Protein AF-0000000087485341 (afdb_homodimer)

Secondary structure (DSSP, 8-state):
--HHHHHHHHHHHHHHHTTSHHHHHHHHHTTHHHHHHHHHHHHHHHHH--TTSPPPPPPHHHHHHHHHHHHHHHHTT-HHHHHHHHHHH---SSPPPHHHHHHHTTEEE-HHHHTS-HHHHHHHHHHHTTTTT--PEEE--PPPGGG---TTS------/--HHHHHHHHHHHHHHGGGSHHHHHHHHHTTHHHHHHHHHHHHHHHHHH--PPPPPPPPHHHHHHHHHHHHHHHHTT-HHHHHHHHHHH---SSPPPHHHHHHHTTEEE-HHHHTS-HHHHHHHHHHHTTTTT--PEEE--PPPGGG---TT-------

Organism: NCBI:txid62062

pLDDT: mean 75.74, std 19.69, range [24.16, 98.5]

Structure (mmCIF, N/CA/C/O backbone):
data_AF-0000000087485341-model_v1
#
loop_
_entity.id
_entity.type
_entity.pdbx_description
1 polymer 'Centrosomal protein 20'
#
loop_
_atom_site.group_PDB
_atom_site.id
_atom_site.type_symbol
_atom_site.label_atom_id
_atom_site.label_alt_id
_atom_site.label_comp_id
_atom_site.label_asym_id
_atom_site.label_entity_id
_atom_site.label_seq_id
_atom_site.pdbx_PDB_ins_code
_atom_site.Cartn_x
_atom_site.Cartn_y
_atom_site.Cartn_z
_atom_site.occupancy
_atom_site.B_iso_or_equiv
_atom_site.auth_seq_id
_atom_site.auth_comp_id
_atom_site.auth_asym_id
_atom_site.auth_atom_id
_atom_site.pdbx_PDB_model_num
ATOM 1 N N . MET A 1 1 ? -15.914 -13.711 3.066 1 45.09 1 MET A N 1
ATOM 2 C CA . MET A 1 1 ? -14.789 -14.633 3.227 1 45.09 1 MET A CA 1
ATOM 3 C C . MET A 1 1 ? -13.539 -13.883 3.682 1 45.09 1 MET A C 1
ATOM 5 O O . MET A 1 1 ? -13.25 -12.789 3.193 1 45.09 1 MET A O 1
ATOM 9 N N . SER A 1 2 ? -12.836 -14.359 4.742 1 54.78 2 SER A N 1
ATOM 10 C CA . SER A 1 2 ? -11.797 -13.65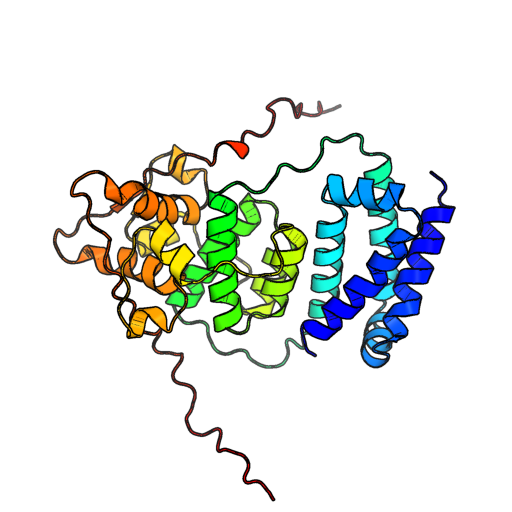6 5.484 1 54.78 2 SER A CA 1
ATOM 11 C C . SER A 1 2 ? -10.461 -13.703 4.738 1 54.78 2 SER A C 1
ATOM 13 O O . SER A 1 2 ? -10.188 -14.648 4.008 1 54.78 2 SER A O 1
ATOM 15 N N . PRO A 1 3 ? -9.789 -12.625 4.613 1 52.81 3 PRO A N 1
ATOM 16 C CA . PRO A 1 3 ? -8.43 -12.586 4.074 1 52.81 3 PRO A CA 1
ATOM 17 C C . PRO A 1 3 ? -7.586 -13.773 4.52 1 52.81 3 PRO A C 1
ATOM 19 O O . PRO A 1 3 ? -6.68 -14.195 3.797 1 52.81 3 PRO A O 1
ATOM 22 N N . GLN A 1 4 ? -7.977 -14.312 5.5 1 55.75 4 GLN A N 1
ATOM 23 C CA . GLN A 1 4 ? -7.23 -15.43 6.059 1 55.75 4 GLN A CA 1
ATOM 24 C C . GLN A 1 4 ? -7.344 -16.656 5.164 1 55.75 4 GLN A C 1
ATOM 26 O O . GLN A 1 4 ? -6.383 -17.422 5.031 1 55.75 4 GLN A O 1
ATOM 31 N N . VAL A 1 5 ? -8.531 -16.828 4.613 1 54.44 5 VAL A N 1
ATOM 32 C CA . VAL A 1 5 ? -8.75 -17.969 3.736 1 54.44 5 VAL A CA 1
ATOM 33 C C . VAL A 1 5 ? -7.863 -17.859 2.498 1 54.44 5 VAL A C 1
ATOM 35 O O . VAL A 1 5 ? -7.277 -18.844 2.053 1 54.44 5 VAL A O 1
ATOM 38 N N . ALA A 1 6 ? -7.703 -16.641 2.053 1 59.16 6 ALA A N 1
ATOM 39 C CA . ALA A 1 6 ? -6.852 -16.391 0.893 1 59.16 6 ALA A CA 1
ATOM 40 C C . ALA A 1 6 ? -5.387 -16.672 1.215 1 59.16 6 ALA A C 1
ATOM 42 O O . ALA A 1 6 ? -4.652 -17.203 0.376 1 59.16 6 ALA A O 1
ATOM 43 N N . GLU A 1 7 ? -5.047 -16.375 2.416 1 58.75 7 GLU A N 1
ATOM 44 C CA . GLU A 1 7 ? -3.67 -16.609 2.85 1 58.75 7 GLU A CA 1
ATOM 45 C C . GLU A 1 7 ? -3.352 -18.094 2.912 1 58.75 7 GLU A C 1
ATOM 47 O O . GLU A 1 7 ? -2.266 -18.531 2.512 1 58.75 7 GLU A O 1
ATOM 52 N N . VAL A 1 8 ? -4.238 -18.812 3.455 1 56.81 8 VAL A N 1
ATOM 53 C CA . VAL A 1 8 ? -4.051 -20.266 3.557 1 56.81 8 VAL A CA 1
ATOM 54 C C . VAL A 1 8 ? -3.916 -20.859 2.16 1 56.81 8 VAL A C 1
ATOM 56 O O . VAL A 1 8 ? -3.07 -21.734 1.93 1 56.81 8 VAL A O 1
ATOM 59 N N . PHE A 1 9 ? -4.719 -20.266 1.301 1 59.44 9 PHE A N 1
ATOM 60 C CA . PHE A 1 9 ? -4.648 -20.688 -0.093 1 59.44 9 PHE A CA 1
ATOM 61 C C . PHE A 1 9 ? -3.271 -20.406 -0.678 1 59.44 9 PHE A C 1
ATOM 63 O O . PHE A 1 9 ? -2.664 -21.266 -1.313 1 59.44 9 PHE A O 1
ATOM 70 N N . ASN A 1 10 ? -2.881 -19.266 -0.39 1 60.09 10 ASN A N 1
ATOM 71 C CA . ASN A 1 10 ? -1.583 -18.828 -0.892 1 60.09 10 ASN A CA 1
ATOM 72 C C . ASN A 1 10 ? -0.449 -19.688 -0.333 1 60.09 10 ASN A C 1
ATOM 74 O O . ASN A 1 10 ? 0.457 -20.078 -1.068 1 60.09 10 ASN A O 1
ATOM 78 N N . ASP A 1 11 ? -0.535 -19.859 0.943 1 61.78 11 ASP A N 1
ATOM 79 C CA . ASP A 1 11 ? 0.509 -20.641 1.582 1 61.78 11 ASP A CA 1
ATOM 80 C C . ASP A 1 11 ? 0.539 -22.062 1.021 1 61.78 11 ASP A C 1
ATOM 82 O O . ASP A 1 11 ? 1.612 -22.625 0.8 1 61.78 11 ASP A O 1
ATOM 86 N N . THR A 1 12 ? -0.527 -22.609 0.853 1 59.22 12 THR A N 1
ATOM 87 C CA . THR A 1 12 ? -0.628 -23.969 0.331 1 59.22 12 THR A CA 1
ATOM 88 C C . THR A 1 12 ? -0.065 -24.047 -1.085 1 59.22 12 THR A C 1
ATOM 90 O O . THR A 1 12 ? 0.691 -24.969 -1.408 1 59.22 12 THR A O 1
ATOM 93 N N . VAL A 1 13 ? -0.448 -23.078 -1.935 1 61.06 13 VAL A N 1
ATOM 94 C CA . VAL A 1 13 ? 0.008 -23.016 -3.318 1 61.06 13 VAL A CA 1
ATOM 95 C C . VAL A 1 13 ? 1.525 -22.859 -3.357 1 61.06 13 VAL A C 1
ATOM 97 O O . VAL A 1 13 ? 2.217 -23.578 -4.074 1 61.06 13 VAL A O 1
ATOM 100 N N . PHE A 1 14 ? 2.068 -22.125 -2.492 1 66.31 14 PHE A N 1
ATOM 101 C CA . PHE A 1 14 ? 3.477 -21.75 -2.602 1 66.31 14 PHE A CA 1
ATOM 102 C C . PHE A 1 14 ? 4.352 -22.734 -1.819 1 66.31 14 PHE A C 1
ATOM 104 O O . PHE A 1 14 ? 5.531 -22.906 -2.131 1 66.31 14 PHE A O 1
ATOM 111 N N . ASN A 1 15 ? 3.865 -23.156 -0.693 1 59.75 15 ASN A N 1
ATOM 112 C CA . ASN A 1 15 ? 4.609 -24.219 -0.021 1 59.75 15 ASN A CA 1
ATOM 113 C C . ASN A 1 15 ? 4.926 -25.375 -0.971 1 59.75 15 ASN A C 1
ATOM 115 O O . ASN A 1 15 ? 5.992 -25.969 -0.881 1 59.75 15 ASN A O 1
ATOM 119 N N . HIS A 1 16 ? 4.145 -25.578 -1.8 1 53.47 16 HIS A N 1
ATOM 120 C CA . HIS A 1 16 ? 4.371 -26.625 -2.779 1 53.47 16 HIS A CA 1
ATOM 121 C C . HIS A 1 16 ? 5.43 -26.219 -3.799 1 53.47 16 HIS A C 1
ATOM 123 O O . HIS A 1 16 ? 6.176 -27.062 -4.301 1 53.47 16 HIS A O 1
ATOM 129 N N . LEU A 1 17 ? 5.426 -24.938 -4.18 1 57.06 17 LEU A N 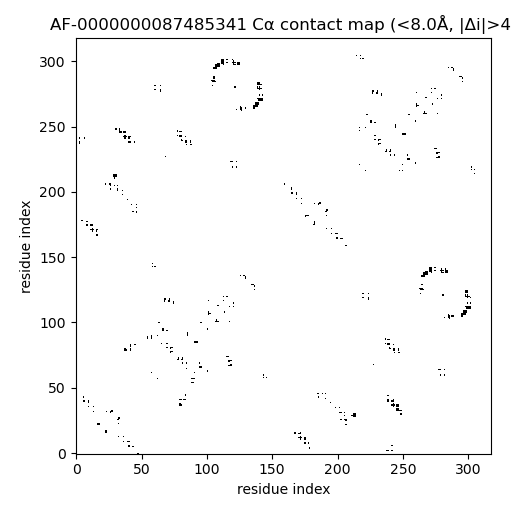1
ATOM 130 C CA . LEU A 1 17 ? 6.531 -24.469 -5.016 1 57.06 17 LEU A CA 1
ATOM 131 C C . LEU A 1 17 ? 7.871 -24.859 -4.402 1 57.06 17 LEU A C 1
ATOM 133 O O . LEU A 1 17 ? 8.891 -24.891 -5.098 1 57.06 17 LEU A O 1
ATOM 137 N N . SER A 1 18 ? 7.797 -25.219 -3.104 1 55.84 18 SER A N 1
ATOM 138 C CA . SER A 1 18 ? 8.969 -25.547 -2.303 1 55.84 18 SER A CA 1
ATOM 139 C C . SER A 1 18 ? 9.539 -26.906 -2.688 1 55.84 18 SER A C 1
ATOM 141 O O . SER A 1 18 ? 10.617 -27.281 -2.229 1 55.84 18 SER A O 1
ATOM 143 N N . SER A 1 19 ? 8.781 -27.656 -3.543 1 57.56 19 SER A N 1
ATOM 144 C CA . SER A 1 19 ? 9.352 -28.969 -3.838 1 57.56 19 SER A CA 1
ATOM 145 C C . SER A 1 19 ? 10.664 -28.828 -4.613 1 57.56 19 SER A C 1
ATOM 147 O O . SER A 1 19 ? 11.43 -29.797 -4.711 1 57.56 19 SER A O 1
ATOM 149 N N . VAL A 1 20 ? 10.914 -27.75 -5.133 1 64.12 20 VAL A N 1
ATOM 150 C CA . VAL A 1 20 ? 12.219 -27.453 -5.707 1 64.12 20 VAL A CA 1
ATOM 151 C C . VAL A 1 20 ? 12.797 -26.203 -5.055 1 64.12 20 VAL A C 1
ATOM 153 O O . VAL A 1 20 ? 12.555 -25.078 -5.516 1 64.12 20 VAL A O 1
ATOM 156 N N . PRO A 1 21 ? 13.398 -26.547 -3.957 1 70.25 21 PRO A N 1
ATOM 157 C CA . PRO A 1 21 ? 13.898 -25.422 -3.156 1 70.25 21 PRO A CA 1
ATOM 158 C C . PRO A 1 21 ? 14.656 -24.391 -3.99 1 70.25 21 PRO A C 1
ATOM 160 O O . PRO A 1 21 ? 14.555 -23.188 -3.734 1 70.25 21 PRO A O 1
ATOM 163 N N . ALA A 1 22 ? 15.359 -24.891 -4.992 1 71.62 22 ALA A N 1
ATOM 164 C CA . ALA A 1 22 ? 16.141 -23.984 -5.824 1 71.62 22 ALA A CA 1
ATOM 165 C C . ALA A 1 22 ? 15.219 -23.047 -6.617 1 71.62 22 ALA A C 1
ATOM 167 O O . ALA A 1 22 ? 15.523 -21.875 -6.785 1 71.62 22 ALA A O 1
ATOM 168 N N . LEU A 1 23 ? 14.195 -23.656 -6.973 1 72.56 23 LEU A N 1
ATOM 169 C CA . LEU A 1 23 ? 13.25 -22.859 -7.742 1 72.56 23 LEU A CA 1
ATOM 170 C C . LEU A 1 23 ? 12.57 -21.812 -6.855 1 72.56 23 LEU A C 1
ATOM 172 O O . LEU A 1 23 ? 12.422 -20.656 -7.25 1 72.56 23 LEU A O 1
ATOM 176 N N . ARG A 1 24 ? 12.211 -22.234 -5.727 1 75.75 24 ARG A N 1
ATOM 177 C CA . ARG A 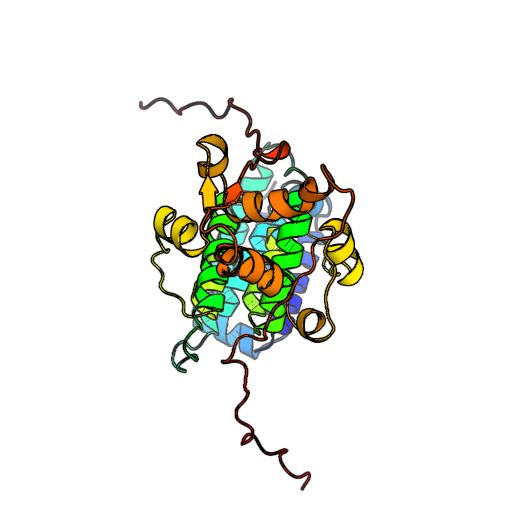1 24 ? 11.57 -21.328 -4.781 1 75.75 24 ARG A CA 1
ATOM 178 C C . ARG A 1 24 ? 12.484 -20.141 -4.453 1 75.75 24 ARG A C 1
ATOM 180 O O . ARG A 1 24 ? 12.039 -19 -4.434 1 75.75 24 ARG A O 1
ATOM 187 N N . GLU A 1 25 ? 13.672 -20.516 -4.184 1 76.25 25 GLU A N 1
ATOM 188 C CA . GLU A 1 25 ? 14.641 -19.484 -3.828 1 76.25 25 GLU A CA 1
ATOM 189 C C . GLU A 1 25 ? 14.844 -18.5 -4.977 1 76.25 25 GLU A C 1
ATOM 191 O O . GLU A 1 25 ? 14.961 -17.297 -4.754 1 76.25 25 GLU A O 1
ATOM 196 N N . SER A 1 26 ? 14.898 -19.047 -6.121 1 76.31 26 SER A N 1
ATOM 197 C CA . SER A 1 26 ? 15.086 -18.203 -7.293 1 76.31 26 SER A CA 1
ATOM 198 C C . SER A 1 26 ? 13.891 -17.266 -7.5 1 76.31 26 SER A C 1
ATOM 200 O O . SER A 1 26 ? 14.062 -16.062 -7.723 1 76.31 26 SER A O 1
ATOM 202 N N . LEU A 1 27 ? 12.727 -17.75 -7.355 1 81.19 27 LEU A N 1
ATOM 203 C CA . LEU A 1 27 ? 11.508 -16.969 -7.547 1 81.19 27 LEU A CA 1
ATOM 204 C C . LEU A 1 27 ? 11.359 -15.922 -6.445 1 81.19 27 LEU A C 1
ATOM 206 O O . LEU A 1 27 ? 10.93 -14.797 -6.703 1 81.19 27 LEU A O 1
ATOM 210 N N . GLU A 1 28 ? 11.734 -16.328 -5.258 1 79.31 28 GLU A N 1
ATOM 211 C CA . GLU A 1 28 ? 11.672 -15.414 -4.117 1 79.31 28 GLU A CA 1
ATOM 212 C C . GLU A 1 28 ? 12.672 -14.273 -4.27 1 79.31 28 GLU A C 1
ATOM 214 O O . GLU A 1 28 ? 12.352 -13.117 -4 1 79.31 28 GLU A O 1
ATOM 219 N N . SER A 1 29 ? 13.867 -14.664 -4.672 1 80.88 29 SER A N 1
ATOM 220 C CA . SER A 1 29 ? 14.922 -13.656 -4.797 1 80.88 29 SER A CA 1
ATOM 221 C C . SER A 1 29 ? 14.586 -12.641 -5.879 1 80.88 29 SER A C 1
ATOM 223 O O . SER A 1 29 ? 14.992 -11.477 -5.793 1 80.88 29 SER A O 1
ATOM 225 N N . ARG A 1 30 ? 13.828 -13.086 -6.793 1 82 30 ARG A N 1
ATOM 226 C CA . ARG A 1 30 ? 13.477 -12.195 -7.895 1 82 30 ARG A CA 1
ATOM 227 C C . ARG A 1 30 ? 12.172 -11.453 -7.602 1 82 30 ARG A C 1
ATOM 229 O O . ARG A 1 30 ? 11.766 -10.586 -8.375 1 82 30 ARG A O 1
ATOM 236 N N . GLY A 1 31 ? 11.562 -11.758 -6.598 1 82.5 31 GLY A N 1
ATOM 237 C CA . GLY A 1 31 ? 10.328 -11.102 -6.215 1 82.5 31 GLY A CA 1
ATOM 238 C C . GLY A 1 31 ? 9.109 -11.648 -6.941 1 82.5 31 GLY A C 1
ATOM 239 O O . GLY A 1 31 ? 8.008 -11.117 -6.797 1 82.5 31 GLY A O 1
ATOM 240 N N . VAL A 1 32 ? 9.289 -12.648 -7.703 1 84.81 32 VAL A N 1
ATOM 241 C CA . VAL A 1 32 ? 8.227 -13.219 -8.523 1 84.81 32 VAL A CA 1
ATOM 242 C C . VAL A 1 32 ? 7.207 -13.922 -7.637 1 84.81 32 VAL A C 1
ATOM 244 O O . VAL A 1 32 ? 6 -13.844 -7.883 1 84.81 32 VAL A O 1
ATOM 247 N N . LEU A 1 33 ? 7.691 -14.508 -6.629 1 83.81 33 LEU A N 1
ATOM 248 C CA . LEU A 1 33 ? 6.785 -15.234 -5.746 1 83.81 33 LEU A CA 1
ATOM 249 C C . LEU A 1 33 ? 5.793 -14.281 -5.086 1 83.81 33 LEU A C 1
ATOM 251 O O . LEU A 1 33 ? 4.602 -14.586 -5 1 83.81 33 LEU A O 1
ATOM 255 N N . GLY A 1 34 ? 6.355 -13.148 -4.617 1 85 34 GLY A N 1
ATOM 256 C CA . GLY A 1 34 ? 5.48 -12.156 -4.02 1 85 34 GLY A CA 1
ATOM 257 C C . GLY A 1 34 ? 4.434 -11.625 -4.98 1 85 34 GLY A C 1
ATOM 258 O O . GLY A 1 34 ? 3.277 -11.43 -4.605 1 85 34 GLY A O 1
ATOM 259 N N . GLN A 1 35 ? 4.82 -11.445 -6.195 1 88.38 35 GLN A N 1
ATOM 260 C CA . GLN A 1 35 ? 3.902 -10.961 -7.219 1 88.38 35 GLN A CA 1
ATOM 261 C C . GLN A 1 35 ? 2.82 -11.992 -7.52 1 88.38 35 GLN A C 1
ATOM 263 O O . GLN A 1 35 ? 1.656 -11.641 -7.715 1 88.38 35 GLN A O 1
ATOM 268 N N . LEU A 1 36 ? 3.24 -13.18 -7.562 1 85.62 36 LEU A N 1
ATOM 269 C CA . LEU A 1 36 ? 2.293 -14.258 -7.836 1 85.62 36 LEU A CA 1
ATOM 270 C C . LEU A 1 36 ? 1.298 -14.406 -6.691 1 85.62 36 LEU A C 1
ATOM 272 O O . LEU A 1 36 ? 0.099 -14.578 -6.922 1 85.62 36 LEU A O 1
ATOM 276 N N . LYS A 1 37 ? 1.84 -14.32 -5.531 1 83.5 37 LYS A N 1
ATOM 277 C CA . LYS A 1 37 ? 0.967 -14.375 -4.363 1 83.5 37 LYS A CA 1
ATOM 278 C C . LYS A 1 37 ? -0.058 -13.25 -4.387 1 83.5 37 LYS A C 1
ATOM 280 O O . LYS A 1 37 ? -1.246 -13.477 -4.148 1 83.5 37 LYS A O 1
ATOM 285 N N . ALA A 1 38 ? 0.391 -12.078 -4.645 1 88.62 38 ALA A N 1
ATOM 286 C CA . ALA A 1 38 ? -0.489 -10.914 -4.711 1 88.62 38 ALA A CA 1
ATOM 287 C C . ALA A 1 38 ? -1.543 -11.086 -5.801 1 88.62 38 ALA A C 1
ATOM 289 O O . ALA A 1 38 ? -2.711 -10.75 -5.605 1 88.62 38 ALA A O 1
ATOM 290 N N . GLN A 1 39 ? -1.077 -11.586 -6.934 1 86.94 39 GLN A N 1
ATOM 291 C CA . GLN A 1 39 ? -1.984 -11.805 -8.055 1 86.94 39 GLN A CA 1
ATOM 292 C C . GLN A 1 39 ? -3.09 -12.789 -7.688 1 86.94 39 GLN A C 1
ATOM 294 O O . GLN A 1 39 ? -4.266 -12.555 -7.98 1 86.94 39 GLN A O 1
ATOM 299 N N . ILE A 1 40 ? -2.746 -13.812 -7.141 1 83.19 40 ILE A N 1
ATOM 300 C CA . ILE A 1 40 ? -3.715 -14.828 -6.746 1 83.19 40 ILE A CA 1
ATOM 301 C C . ILE A 1 40 ? -4.688 -14.25 -5.723 1 83.19 40 ILE A C 1
ATOM 303 O O . ILE A 1 40 ? -5.902 -14.414 -5.848 1 83.19 40 ILE A O 1
ATOM 307 N N . ARG A 1 41 ? -4.164 -13.586 -4.711 1 80.69 41 ARG A N 1
ATOM 308 C CA . ARG A 1 41 ? -5.02 -12.953 -3.713 1 80.69 41 ARG A CA 1
ATOM 309 C C . ARG A 1 41 ? -6 -11.984 -4.367 1 80.69 41 ARG A C 1
ATOM 311 O O . ARG A 1 41 ? -7.184 -11.961 -4.012 1 80.69 41 ARG A O 1
ATOM 318 N N . ALA A 1 42 ? -5.492 -11.195 -5.27 1 86.75 42 ALA A N 1
ATOM 319 C CA . ALA A 1 42 ? -6.336 -10.227 -5.957 1 86.75 42 ALA A CA 1
ATOM 320 C C . ALA A 1 42 ? -7.434 -10.914 -6.754 1 86.75 42 ALA A C 1
ATOM 322 O O . ALA A 1 42 ? -8.586 -10.477 -6.75 1 86.75 42 ALA A O 1
ATOM 323 N N . GLU A 1 43 ? -7.086 -12.023 -7.438 1 83 43 GLU A N 1
ATOM 324 C CA . GLU A 1 43 ? -8.055 -12.758 -8.258 1 83 43 GLU A CA 1
ATOM 325 C C . GLU A 1 43 ? -9.117 -13.422 -7.387 1 83 43 GLU A C 1
ATOM 327 O O . GLU A 1 43 ? -10.297 -13.445 -7.746 1 83 43 GLU A O 1
ATOM 332 N N . VAL A 1 44 ? -8.703 -13.969 -6.324 1 79.56 44 VAL A N 1
ATOM 333 C CA . VAL A 1 44 ? -9.641 -14.57 -5.383 1 79.56 44 VAL A CA 1
ATOM 334 C C . VAL A 1 44 ? -10.602 -13.508 -4.852 1 79.56 44 VAL A C 1
ATOM 336 O O . VAL A 1 44 ? -11.812 -13.734 -4.785 1 79.56 44 VAL A O 1
ATOM 339 N N . PHE A 1 45 ? -10.148 -12.383 -4.434 1 81.5 45 PHE A N 1
ATOM 340 C CA . PHE A 1 45 ? -10.984 -11.281 -3.971 1 81.5 45 PHE A CA 1
ATOM 341 C C . PHE A 1 45 ? -12.016 -10.906 -5.031 1 81.5 45 PHE A C 1
ATOM 343 O O . PHE A 1 45 ? -13.203 -10.758 -4.727 1 81.5 45 PHE A O 1
ATOM 350 N N . ASN A 1 46 ? -11.453 -10.734 -6.246 1 82.44 46 ASN A N 1
ATOM 351 C CA . ASN A 1 46 ? -12.344 -10.312 -7.328 1 82.44 46 ASN A CA 1
ATOM 352 C C . ASN A 1 46 ? -13.445 -11.336 -7.582 1 82.44 46 ASN A C 1
ATOM 354 O O . ASN A 1 46 ? -14.57 -10.969 -7.914 1 82.44 46 ASN A O 1
ATOM 358 N N . ALA A 1 47 ? -13.109 -12.516 -7.418 1 76.5 47 ALA A N 1
ATOM 359 C CA . ALA A 1 47 ? -14.078 -13.578 -7.656 1 76.5 47 ALA A CA 1
ATOM 360 C C . ALA A 1 47 ? -15.125 -13.625 -6.547 1 76.5 47 ALA A C 1
ATOM 362 O O . ALA A 1 47 ? -16.281 -13.984 -6.789 1 76.5 47 ALA A O 1
ATOM 363 N N . LEU A 1 48 ? -14.75 -13.273 -5.375 1 74.44 48 LEU A N 1
ATOM 364 C CA . LEU A 1 48 ? -15.641 -13.375 -4.223 1 74.44 48 LEU A CA 1
ATOM 365 C C . LEU A 1 48 ? -16.391 -12.07 -4.004 1 74.44 48 LEU A C 1
ATOM 367 O O . LEU A 1 48 ? -17.453 -12.055 -3.373 1 74.44 48 LEU A O 1
ATOM 371 N N . ASP A 1 49 ? -15.703 -11 -4.309 1 75.62 49 ASP A N 1
ATOM 372 C CA . ASP A 1 49 ? -16.297 -9.688 -4.059 1 75.62 49 ASP A CA 1
ATOM 373 C C . ASP A 1 49 ? -17.594 -9.516 -4.844 1 75.62 49 ASP A C 1
ATOM 375 O O . ASP A 1 49 ? -17.609 -9.664 -6.066 1 75.62 49 ASP A O 1
ATOM 379 N N . ASP A 1 50 ? -18.594 -9.617 -4.059 1 66.38 50 ASP A N 1
ATOM 380 C CA . ASP A 1 50 ? -19.922 -9.328 -4.613 1 66.38 50 ASP A CA 1
ATOM 381 C C . ASP A 1 50 ? -20.156 -7.824 -4.723 1 66.38 50 ASP A C 1
ATOM 383 O O . ASP A 1 50 ? -20.297 -7.141 -3.707 1 66.38 50 ASP A O 1
ATOM 387 N N . GLN A 1 51 ? -19.875 -7.281 -5.723 1 65.12 51 GLN A N 1
ATOM 388 C CA . GLN A 1 51 ? -20.016 -5.848 -5.953 1 65.12 51 GLN A CA 1
ATOM 389 C C . GLN A 1 51 ? -21.469 -5.41 -5.832 1 65.12 51 GLN A C 1
ATOM 391 O O . GLN A 1 51 ? -21.781 -4.227 -5.98 1 65.12 51 GLN A O 1
ATOM 396 N N . SER A 1 52 ? -22.266 -6.316 -5.355 1 61.94 52 SER A N 1
ATOM 397 C CA . SER A 1 52 ? -23.672 -5.953 -5.383 1 61.94 52 SER A CA 1
ATOM 398 C C . SER A 1 52 ? -24.062 -5.172 -4.137 1 61.94 52 SER A C 1
ATOM 400 O O . SER A 1 52 ? -25.094 -4.484 -4.129 1 61.94 52 SER A O 1
ATOM 402 N N . GLU A 1 53 ? -23.328 -5.285 -3.02 1 69.12 53 GLU A N 1
ATOM 403 C CA . GLU A 1 53 ? -23.703 -4.523 -1.833 1 69.12 53 GLU A CA 1
ATOM 404 C C . GLU A 1 53 ? -23.125 -3.115 -1.872 1 69.12 53 GLU A C 1
ATOM 406 O O . GLU A 1 53 ? -21.938 -2.932 -2.193 1 69.12 53 GLU A O 1
ATOM 411 N N . PRO A 1 54 ? -24 -2.197 -1.747 1 74.5 54 PRO A N 1
ATOM 412 C CA . PRO A 1 54 ? -23.5 -0.818 -1.788 1 74.5 54 PRO A CA 1
ATOM 413 C C . PRO A 1 54 ? -22.5 -0.513 -0.669 1 74.5 54 PRO A C 1
ATOM 415 O O . PRO A 1 54 ? -22.703 -0.94 0.471 1 74.5 54 PRO A O 1
ATOM 418 N N . ARG A 1 55 ? -21.391 -0.135 -0.915 1 80.88 55 ARG A N 1
ATOM 419 C CA . ARG A 1 55 ? -20.375 0.296 0.05 1 80.88 55 ARG A CA 1
ATOM 420 C C . ARG A 1 55 ? -20.641 1.729 0.505 1 80.88 55 ARG A C 1
ATOM 422 O O . ARG A 1 55 ? -21.156 2.545 -0.259 1 80.88 55 ARG A O 1
ATOM 429 N N . PRO A 1 56 ? -20.438 1.981 1.81 1 82.06 56 PRO A N 1
ATOM 430 C CA . PRO A 1 56 ? -20.578 3.369 2.26 1 82.06 56 PRO A CA 1
ATOM 431 C C . PRO A 1 56 ? -19.719 4.34 1.459 1 82.06 56 PRO A C 1
ATOM 433 O O . PRO A 1 56 ? -18.672 3.949 0.93 1 82.06 56 PRO A O 1
ATOM 436 N N . ALA A 1 57 ? -20.234 5.512 1.359 1 88.75 57 ALA A N 1
ATOM 437 C CA . ALA A 1 57 ? -19.5 6.555 0.649 1 88.75 57 ALA A CA 1
ATOM 438 C C . ALA A 1 57 ? -18.172 6.863 1.352 1 88.75 57 ALA A C 1
ATOM 440 O O . ALA A 1 57 ? -18.109 6.871 2.582 1 88.75 57 ALA A O 1
ATOM 441 N N . LEU A 1 58 ? -17.203 7.016 0.592 1 93.62 58 LEU A N 1
ATOM 442 C CA . LEU A 1 58 ? -15.891 7.379 1.11 1 93.62 58 LEU A CA 1
ATOM 443 C C . LEU A 1 58 ? -15.883 8.82 1.609 1 93.62 58 LEU A C 1
ATOM 445 O O . LEU A 1 58 ? -16.422 9.711 0.956 1 93.62 58 LEU A O 1
ATOM 449 N N . SER A 1 59 ? -15.414 9.062 2.854 1 93.62 59 SER A N 1
ATOM 450 C CA . SER A 1 59 ? -15.227 10.43 3.324 1 93.62 59 SER A CA 1
ATOM 451 C C . SER A 1 59 ? -14.18 11.156 2.488 1 93.62 59 SER A C 1
ATOM 453 O O . SER A 1 59 ? -13.43 10.531 1.739 1 93.62 59 SER A O 1
ATOM 455 N N . HIS A 1 60 ? -14.242 12.406 2.582 1 92.81 60 HIS A N 1
ATOM 456 C CA . HIS A 1 60 ? -13.273 13.219 1.856 1 92.81 60 HIS A CA 1
ATOM 457 C C . HIS A 1 60 ? -11.844 12.82 2.205 1 92.81 60 HIS A C 1
ATOM 459 O O . HIS A 1 60 ? -11.016 12.625 1.313 1 92.81 60 HIS A O 1
ATOM 465 N N . ASP A 1 61 ? -11.594 12.672 3.463 1 93.69 61 ASP A N 1
ATOM 466 C CA . ASP A 1 61 ? -10.258 12.312 3.928 1 93.69 61 ASP A CA 1
ATOM 467 C C . ASP A 1 61 ? -9.836 10.945 3.393 1 93.69 61 ASP A C 1
ATOM 469 O O . ASP A 1 61 ? -8.695 10.766 2.961 1 93.69 61 ASP A O 1
ATOM 473 N N . ASN A 1 62 ? -10.734 10.039 3.457 1 95.88 62 ASN A N 1
ATOM 474 C CA . ASN A 1 62 ? -10.438 8.703 2.967 1 95.88 62 ASN A CA 1
ATOM 475 C C . ASN A 1 62 ? -10.156 8.703 1.466 1 95.88 62 ASN A C 1
ATOM 477 O O . ASN A 1 62 ? -9.273 7.984 0.993 1 95.88 62 ASN A O 1
ATOM 481 N N . LEU A 1 63 ? -10.977 9.469 0.795 1 96.19 63 LEU A N 1
ATOM 482 C CA . LEU A 1 63 ? -10.742 9.547 -0.643 1 96.19 63 LEU A CA 1
ATOM 483 C C . LEU A 1 63 ? -9.359 10.117 -0.94 1 96.19 63 LEU A C 1
ATOM 485 O O . LEU A 1 63 ? -8.641 9.602 -1.796 1 96.19 63 LEU A O 1
ATOM 489 N N . LEU A 1 64 ? -9 11.125 -0.225 1 95.62 64 LEU A N 1
ATOM 490 C CA . LEU A 1 64 ? -7.695 11.742 -0.429 1 95.62 64 LEU A CA 1
ATOM 491 C C . LEU A 1 64 ? -6.57 10.766 -0.091 1 95.62 64 LEU A C 1
ATOM 493 O O . LEU A 1 64 ? -5.621 10.617 -0.863 1 95.62 64 LEU A O 1
ATOM 497 N N . ILE A 1 65 ? -6.695 10.094 1.005 1 97.38 65 ILE A N 1
ATOM 498 C CA . ILE A 1 65 ? -5.68 9.141 1.427 1 97.38 65 ILE A CA 1
ATOM 499 C C . ILE A 1 65 ? -5.594 7.996 0.417 1 97.38 65 ILE A C 1
ATOM 501 O O . ILE A 1 65 ? -4.496 7.586 0.023 1 97.38 65 ILE A O 1
ATOM 505 N N . ASN A 1 66 ? -6.742 7.527 0.012 1 98.19 66 ASN A N 1
ATOM 506 C CA . ASN A 1 66 ? -6.75 6.453 -0.974 1 98.19 66 ASN A CA 1
ATOM 507 C C . ASN A 1 66 ? -6.051 6.871 -2.264 1 98.19 66 ASN A C 1
ATOM 509 O O . ASN A 1 66 ? -5.34 6.07 -2.877 1 98.19 66 ASN A O 1
ATOM 513 N N . GLU A 1 67 ? -6.27 8.062 -2.676 1 98 67 GLU A N 1
ATOM 514 C CA . GLU A 1 67 ? -5.645 8.547 -3.902 1 98 67 GLU A CA 1
ATOM 515 C C . GLU A 1 67 ? -4.141 8.727 -3.723 1 98 67 GLU A C 1
ATOM 517 O O . GLU A 1 67 ? -3.365 8.453 -4.641 1 98 67 GLU A O 1
ATOM 522 N N . LEU A 1 68 ? -3.744 9.18 -2.564 1 97.5 68 LEU A N 1
ATOM 523 C CA . LEU A 1 68 ? -2.32 9.25 -2.256 1 97.5 68 LEU A CA 1
ATOM 524 C C . LEU A 1 68 ? -1.684 7.863 -2.312 1 97.5 68 LEU A C 1
ATOM 526 O O . LEU A 1 68 ? -0.604 7.691 -2.885 1 97.5 68 LEU A O 1
ATOM 530 N N . VAL A 1 69 ? -2.367 6.953 -1.756 1 98.5 69 VAL A N 1
ATOM 531 C CA . VAL A 1 69 ? -1.884 5.574 -1.706 1 98.5 69 VAL A CA 1
ATOM 532 C C . VAL A 1 69 ? -1.846 4.988 -3.115 1 98.5 69 VAL A C 1
ATOM 534 O O . VAL A 1 69 ? -0.872 4.336 -3.496 1 98.5 69 VAL A O 1
ATOM 537 N N . ARG A 1 70 ? -2.887 5.25 -3.871 1 98.31 70 ARG A N 1
ATOM 538 C CA . ARG A 1 70 ? -2.939 4.746 -5.238 1 98.31 70 ARG A CA 1
ATOM 539 C C . ARG A 1 70 ? -1.757 5.258 -6.059 1 98.31 70 ARG A C 1
ATOM 541 O O . ARG A 1 70 ? -1.109 4.488 -6.77 1 98.31 70 ARG A O 1
ATOM 548 N N . ASP A 1 71 ? -1.489 6.496 -5.949 1 97.25 71 ASP A N 1
ATOM 549 C CA . ASP A 1 71 ? -0.356 7.105 -6.637 1 97.25 71 ASP A CA 1
ATOM 550 C C . ASP A 1 71 ? 0.955 6.43 -6.242 1 97.25 71 ASP A C 1
ATOM 552 O O . ASP A 1 71 ? 1.78 6.113 -7.102 1 97.25 71 ASP A O 1
ATOM 556 N N . TYR A 1 72 ? 1.14 6.184 -5.008 1 97.25 72 TYR A N 1
ATOM 557 C CA . TYR A 1 72 ? 2.32 5.531 -4.453 1 97.25 72 TYR A CA 1
ATOM 558 C C . TYR A 1 72 ? 2.445 4.102 -4.965 1 97.25 72 TYR A C 1
ATOM 560 O O . TYR A 1 72 ? 3.525 3.672 -5.375 1 97.25 72 TYR A O 1
ATOM 568 N N . LEU A 1 73 ? 1.332 3.404 -4.934 1 97.5 73 LEU A N 1
ATOM 569 C CA . LEU A 1 73 ? 1.321 2.012 -5.367 1 97.5 73 LEU A CA 1
ATOM 570 C C . LEU A 1 73 ? 1.666 1.897 -6.848 1 97.5 73 LEU A C 1
ATOM 572 O O . LEU A 1 73 ? 2.465 1.045 -7.238 1 97.5 73 LEU A O 1
ATOM 576 N N . GLU A 1 74 ? 1.114 2.764 -7.637 1 96.12 74 GLU A N 1
ATOM 577 C CA . GLU A 1 74 ? 1.367 2.727 -9.078 1 96.12 74 GLU A CA 1
ATOM 578 C C . GLU A 1 74 ? 2.824 3.051 -9.391 1 96.12 74 GLU A C 1
ATOM 580 O O . GLU A 1 74 ? 3.451 2.385 -10.211 1 96.12 74 GLU A O 1
ATOM 585 N N . PHE A 1 75 ? 3.359 3.965 -8.734 1 95.19 75 PHE A N 1
ATOM 586 C CA . PHE A 1 75 ? 4.742 4.379 -8.938 1 95.19 75 PHE A CA 1
ATOM 587 C C . PHE A 1 75 ? 5.703 3.242 -8.602 1 95.19 75 PHE A C 1
ATOM 589 O O . PHE A 1 75 ? 6.707 3.047 -9.289 1 95.19 75 PHE A O 1
ATOM 596 N N . ASN A 1 76 ? 5.363 2.494 -7.535 1 94.25 76 ASN A N 1
ATOM 597 C CA . ASN A 1 76 ? 6.246 1.428 -7.074 1 94.25 76 ASN A CA 1
ATOM 598 C C . ASN A 1 76 ? 5.871 0.083 -7.688 1 94.25 76 ASN A C 1
ATOM 600 O O . ASN A 1 76 ? 6.328 -0.965 -7.223 1 94.25 76 ASN A O 1
ATOM 604 N N . LYS A 1 77 ? 4.98 0.032 -8.617 1 93.06 77 LYS A N 1
ATOM 605 C CA . LYS A 1 77 ? 4.586 -1.122 -9.422 1 93.06 77 LYS A CA 1
ATOM 606 C C . LYS A 1 77 ? 3.916 -2.188 -8.555 1 93.06 77 LYS A C 1
ATOM 608 O O . LYS A 1 77 ? 4.125 -3.385 -8.766 1 93.06 77 LYS A O 1
ATOM 613 N N . TYR A 1 78 ? 3.242 -1.707 -7.527 1 94.75 78 TYR A N 1
ATOM 614 C CA . TYR A 1 78 ? 2.348 -2.574 -6.77 1 94.75 78 TYR A CA 1
ATOM 615 C C . TYR A 1 78 ? 0.961 -2.615 -7.398 1 94.75 78 TYR A C 1
ATOM 617 O O . TYR A 1 78 ? -0.023 -2.207 -6.777 1 94.75 78 TYR A O 1
ATOM 625 N N . ARG A 1 79 ? 0.906 -3.244 -8.555 1 94.69 79 ARG A N 1
ATOM 626 C CA . ARG A 1 79 ? -0.258 -3.117 -9.43 1 94.69 79 ARG A CA 1
ATOM 627 C C . ARG A 1 79 ? -1.434 -3.926 -8.891 1 94.69 79 ARG A C 1
ATOM 629 O O . ARG A 1 79 ? -2.588 -3.506 -9.008 1 94.69 79 ARG A O 1
ATOM 636 N N . TYR A 1 80 ? -1.174 -5.07 -8.352 1 91.62 80 TYR A N 1
ATOM 637 C CA . TYR A 1 80 ? -2.266 -5.879 -7.82 1 91.62 80 TYR A CA 1
ATOM 638 C C . TYR A 1 80 ? -2.875 -5.227 -6.586 1 91.62 80 TYR A C 1
ATOM 640 O O . TYR A 1 80 ? -4.098 -5.227 -6.418 1 91.62 80 TYR A O 1
ATOM 648 N N . THR A 1 81 ? -2.023 -4.664 -5.723 1 95.75 81 THR A N 1
ATOM 649 C CA . THR A 1 81 ? -2.508 -3.943 -4.551 1 95.75 81 THR A CA 1
ATOM 650 C C . THR A 1 81 ? -3.389 -2.768 -4.965 1 95.75 81 THR A C 1
ATOM 652 O O . THR A 1 81 ? -4.469 -2.568 -4.406 1 95.75 81 THR A O 1
ATOM 655 N N . ALA A 1 82 ? -2.922 -2.035 -5.992 1 97.31 82 ALA A N 1
ATOM 656 C CA . ALA A 1 82 ? -3.684 -0.88 -6.461 1 97.31 82 ALA A CA 1
ATOM 657 C C . ALA A 1 82 ? -5.055 -1.301 -6.977 1 97.31 82 ALA A C 1
ATOM 659 O O . ALA A 1 82 ? -6.059 -0.643 -6.695 1 97.31 82 ALA A O 1
ATOM 660 N N . SER A 1 83 ? -5.074 -2.387 -7.66 1 94 83 SER A N 1
ATOM 661 C CA . SER A 1 83 ? -6.324 -2.887 -8.227 1 94 83 SER A CA 1
ATOM 662 C C . SER A 1 83 ? -7.297 -3.303 -7.125 1 94 83 SER A C 1
ATOM 664 O O . SER A 1 83 ? -8.477 -2.959 -7.172 1 94 83 SER A O 1
ATOM 666 N N . VAL A 1 84 ? -6.863 -4.008 -6.145 1 93.44 84 VAL A N 1
ATOM 667 C CA . VAL A 1 84 ? -7.719 -4.48 -5.062 1 93.44 84 VAL A CA 1
ATOM 668 C C . VAL A 1 84 ? -8.188 -3.295 -4.219 1 93.44 84 VAL A C 1
ATOM 670 O O . VAL A 1 84 ? -9.336 -3.256 -3.777 1 93.44 84 VAL A O 1
ATOM 673 N N . LEU A 1 85 ? -7.305 -2.316 -3.994 1 96.38 85 LEU A N 1
ATOM 674 C CA . LEU A 1 85 ? -7.691 -1.124 -3.248 1 96.38 85 LEU A CA 1
ATOM 675 C C . LEU A 1 85 ? -8.883 -0.435 -3.904 1 96.38 85 LEU A C 1
ATOM 677 O O . LEU A 1 85 ? -9.859 -0.102 -3.23 1 96.38 85 LEU A O 1
ATOM 681 N N . THR A 1 86 ? -8.797 -0.243 -5.211 1 95.19 86 THR A N 1
ATOM 682 C CA . THR A 1 86 ? -9.867 0.427 -5.941 1 95.19 86 THR A CA 1
ATOM 683 C C . THR A 1 86 ? -11.172 -0.354 -5.824 1 95.19 86 THR A C 1
ATOM 685 O O . THR A 1 86 ? -12.234 0.229 -5.59 1 95.19 86 THR A O 1
ATOM 688 N N . ALA A 1 87 ? -11.078 -1.604 -5.906 1 90.69 87 ALA A N 1
ATOM 689 C CA . ALA A 1 87 ? -12.266 -2.451 -5.828 1 90.69 87 ALA A CA 1
ATOM 690 C C . ALA A 1 87 ? -12.836 -2.471 -4.414 1 90.69 87 ALA A C 1
ATOM 692 O O . ALA A 1 87 ? -14.047 -2.355 -4.223 1 90.69 87 ALA A O 1
ATOM 693 N N . GLU A 1 88 ? -11.969 -2.621 -3.461 1 91.12 88 GLU A N 1
ATOM 694 C CA . GLU A 1 88 ? -12.375 -2.795 -2.072 1 91.12 88 GLU A CA 1
ATOM 695 C C . GLU A 1 88 ? -12.914 -1.489 -1.487 1 91.12 88 GLU A C 1
ATOM 697 O O . GLU A 1 88 ? -13.797 -1.503 -0.627 1 91.12 88 GLU A O 1
ATOM 702 N N . SER A 1 89 ? -12.375 -0.393 -1.886 1 93.19 89 SER A N 1
ATOM 703 C CA . SER A 1 89 ? -12.789 0.903 -1.36 1 93.19 89 SER A CA 1
ATOM 704 C C . SER A 1 89 ? -14 1.443 -2.113 1 93.19 89 SER A C 1
ATOM 706 O O . SER A 1 89 ? -14.727 2.303 -1.603 1 93.19 89 SER A O 1
ATOM 708 N N . GLY A 1 90 ? -14.18 1.021 -3.355 1 92.12 90 GLY A N 1
ATOM 709 C CA . GLY A 1 90 ? -15.258 1.527 -4.195 1 92.12 90 GLY A CA 1
ATOM 710 C C . GLY A 1 90 ? -14.977 2.908 -4.754 1 92.12 90 GLY A C 1
ATOM 711 O O . GLY A 1 90 ? -15.883 3.576 -5.258 1 92.12 90 GLY A O 1
ATOM 712 N N . GLN A 1 91 ? -13.688 3.295 -4.668 1 95.25 91 GLN A N 1
ATOM 713 C CA . GLN A 1 91 ? -13.352 4.609 -5.199 1 95.25 91 GLN A CA 1
ATOM 714 C C . GLN A 1 91 ? -13.383 4.613 -6.727 1 95.25 91 GLN A C 1
ATOM 716 O O . GLN A 1 91 ? -13.312 3.555 -7.355 1 95.25 91 GLN A O 1
ATOM 721 N N . PRO A 1 92 ? -13.594 5.844 -7.336 1 94.62 92 PRO A N 1
ATOM 722 C CA . PRO A 1 92 ? -13.586 5.926 -8.797 1 94.62 92 PRO A CA 1
ATOM 723 C C . PRO A 1 92 ? -12.32 5.324 -9.414 1 94.62 92 PRO A C 1
ATOM 725 O O . PRO A 1 92 ? -11.234 5.469 -8.852 1 94.62 92 PRO A O 1
ATOM 728 N N . GLU A 1 93 ? -12.461 4.711 -10.531 1 94.69 93 GLU A N 1
ATOM 729 C CA . GLU A 1 93 ? -11.344 4.086 -11.227 1 94.69 93 GLU A CA 1
ATOM 730 C C . GLU A 1 93 ? -10.383 5.133 -11.773 1 94.69 93 GLU A C 1
ATOM 732 O O . GLU A 1 93 ? -9.18 4.887 -11.867 1 94.69 93 GLU A O 1
ATOM 737 N N . VAL A 1 94 ? -10.938 6.234 -12.102 1 96.25 94 VAL A N 1
ATOM 738 C CA . VAL A 1 94 ? -10.109 7.316 -12.617 1 96.25 94 VAL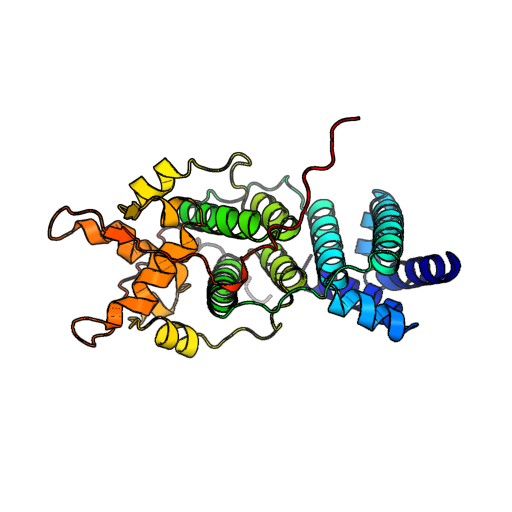 A CA 1
ATOM 739 C C . VAL A 1 94 ? -9.477 8.086 -11.461 1 96.25 94 VAL A C 1
ATOM 741 O O . VAL A 1 94 ? -10.18 8.609 -10.594 1 96.25 94 VAL A O 1
ATOM 744 N N . PRO A 1 95 ? -8.195 8.086 -11.414 1 96.31 95 PRO A N 1
ATOM 745 C CA . PRO A 1 95 ? -7.527 8.766 -10.305 1 96.31 95 PRO A CA 1
ATOM 746 C C . PRO A 1 95 ? -7.797 10.273 -10.289 1 96.31 95 PRO A C 1
ATOM 748 O O . PRO A 1 95 ? -8.102 10.859 -11.336 1 96.31 95 PRO A O 1
ATOM 751 N N . LEU A 1 96 ? -7.715 10.867 -9.094 1 95.75 96 LEU A N 1
ATOM 752 C CA . LEU A 1 96 ? -7.75 12.32 -8.992 1 95.75 96 LEU A CA 1
ATOM 753 C C . LEU A 1 96 ? -6.5 12.938 -9.609 1 95.75 96 LEU A C 1
ATOM 755 O O . LEU A 1 96 ? -5.43 12.328 -9.594 1 95.75 96 LEU A O 1
ATOM 759 N N . ASP A 1 97 ? -6.699 14.055 -10.039 1 95.25 97 ASP A N 1
ATOM 760 C CA . ASP A 1 97 ? -5.598 14.797 -10.641 1 95.25 97 ASP A CA 1
ATOM 761 C C . ASP A 1 97 ? -4.531 15.141 -9.609 1 95.25 97 ASP A C 1
ATOM 763 O O . ASP A 1 97 ? -4.855 15.547 -8.484 1 95.25 97 ASP A O 1
ATOM 767 N N . ARG A 1 98 ? -3.316 14.969 -10.102 1 93.25 98 ARG A N 1
ATOM 768 C CA . ARG A 1 98 ? -2.176 15.188 -9.219 1 93.25 98 ARG A CA 1
ATOM 769 C C . ARG A 1 98 ? -2.148 16.625 -8.703 1 93.25 98 ARG A C 1
ATOM 771 O O . ARG A 1 98 ? -1.833 16.859 -7.535 1 93.25 98 ARG A O 1
ATOM 778 N N . GLN A 1 99 ? -2.357 17.562 -9.578 1 92.5 99 GLN A N 1
ATOM 779 C CA . GLN A 1 99 ? -2.361 18.969 -9.188 1 92.5 99 GLN A CA 1
ATOM 780 C C . GLN A 1 99 ? -3.5 19.266 -8.219 1 92.5 99 GLN A C 1
ATOM 782 O O . GLN A 1 99 ? -3.33 20.047 -7.27 1 92.5 99 GLN A O 1
ATOM 787 N N . PHE A 1 100 ? -4.57 18.703 -8.477 1 94.38 100 PHE A N 1
ATOM 788 C CA . PHE A 1 100 ? -5.699 18.844 -7.566 1 94.38 100 PHE A CA 1
ATOM 789 C C . PHE A 1 100 ? -5.34 18.344 -6.172 1 94.38 100 PHE A C 1
ATOM 791 O O . PHE A 1 100 ? -5.645 19 -5.176 1 94.38 100 PHE A O 1
ATOM 798 N N . MET A 1 101 ? -4.75 17.188 -6.141 1 94.56 101 MET A N 1
ATOM 799 C CA . MET A 1 101 ? -4.367 16.609 -4.859 1 94.56 101 MET A CA 1
ATOM 800 C C . MET A 1 101 ? -3.406 17.531 -4.109 1 94.56 101 MET A C 1
ATOM 802 O O . MET A 1 101 ? -3.566 17.75 -2.91 1 94.56 101 MET A O 1
ATOM 806 N N . ALA A 1 102 ? -2.422 18.047 -4.809 1 93.31 102 ALA A N 1
ATOM 807 C CA . ALA A 1 102 ? -1.455 18.969 -4.203 1 93.31 102 ALA A CA 1
ATOM 808 C C . ALA A 1 102 ? -2.143 20.219 -3.678 1 93.31 102 ALA A C 1
ATOM 810 O O . ALA A 1 102 ? -1.833 20.688 -2.582 1 93.31 102 ALA A O 1
ATOM 811 N N . ASN A 1 103 ? -3.088 20.719 -4.461 1 92.38 103 ASN A N 1
ATOM 812 C CA . ASN A 1 103 ? -3.824 21.922 -4.055 1 92.38 103 ASN A CA 1
ATOM 813 C C . ASN A 1 103 ? -4.676 21.656 -2.816 1 92.38 103 ASN A C 1
ATOM 815 O O . ASN A 1 103 ? -4.738 22.484 -1.913 1 92.38 103 ASN A O 1
ATOM 819 N N . GLU A 1 104 ? -5.324 20.531 -2.803 1 91.94 104 GLU A N 1
ATOM 820 C CA . GLU A 1 104 ? -6.156 20.156 -1.664 1 91.94 104 GLU A CA 1
ATOM 821 C C . GLU A 1 104 ? -5.332 20.062 -0.383 1 91.94 104 GLU A C 1
ATOM 823 O O . GLU A 1 104 ? -5.809 20.422 0.696 1 91.94 104 GLU A O 1
ATOM 828 N N . LEU A 1 105 ? -4.125 19.625 -0.538 1 91.88 105 LEU A N 1
ATOM 829 C CA . LEU A 1 105 ? -3.256 19.422 0.618 1 91.88 105 LEU A CA 1
ATOM 830 C C . LEU A 1 105 ? -2.461 20.688 0.926 1 91.88 105 LEU A C 1
ATOM 832 O O . LEU A 1 105 ? -1.642 20.703 1.847 1 91.88 105 LEU A O 1
ATOM 836 N N . LYS A 1 106 ? -2.617 21.719 0.074 1 88.94 106 LYS A N 1
ATOM 837 C CA . LYS A 1 106 ? -1.983 23.031 0.268 1 88.94 106 LYS A CA 1
ATOM 838 C C . LYS A 1 106 ? -0.462 22.906 0.278 1 88.94 106 LYS A C 1
ATOM 840 O O . LYS A 1 106 ? 0.206 23.453 1.151 1 88.94 106 LYS A O 1
ATOM 845 N N . VAL A 1 107 ? -0.01 22.094 -0.687 1 90.75 107 VAL A N 1
ATOM 846 C CA . VAL A 1 107 ? 1.436 21.938 -0.797 1 90.75 107 VAL A CA 1
ATOM 847 C C . VAL A 1 107 ? 1.913 22.453 -2.152 1 90.75 107 VAL A C 1
ATOM 849 O O . VAL A 1 107 ? 1.179 22.391 -3.141 1 90.75 107 VAL A O 1
ATOM 852 N N . VAL A 1 108 ? 3.105 22.969 -2.09 1 89.19 108 VAL A N 1
ATOM 853 C CA . VAL A 1 108 ? 3.801 23.391 -3.305 1 89.19 108 VAL A CA 1
ATOM 854 C C . VAL A 1 108 ? 4.984 22.453 -3.561 1 89.19 108 VAL A C 1
ATOM 856 O O . VAL A 1 108 ? 5.75 22.141 -2.643 1 89.19 108 VAL A O 1
ATOM 859 N N . GLU A 1 109 ? 5.039 22 -4.742 1 87.75 109 GLU A N 1
ATOM 860 C CA . GLU A 1 109 ? 6.055 21.016 -5.07 1 87.75 109 GLU A CA 1
ATOM 861 C C . GLU A 1 109 ? 7.047 21.547 -6.098 1 87.75 109 GLU A C 1
ATOM 863 O O . GLU A 1 109 ? 6.66 22.266 -7.023 1 87.75 109 GLU A O 1
ATOM 868 N N . ASP A 1 110 ? 8.281 21.219 -5.859 1 86.06 110 ASP A N 1
ATOM 869 C CA . ASP A 1 110 ? 9.281 21.469 -6.895 1 86.06 110 ASP A CA 1
ATOM 870 C C . ASP A 1 110 ? 9.266 20.375 -7.953 1 86.06 110 ASP A C 1
ATOM 872 O O . ASP A 1 110 ? 8.578 19.359 -7.801 1 86.06 110 ASP A O 1
ATOM 876 N N . PRO A 1 111 ? 9.922 20.656 -9.078 1 84.88 111 PRO A N 1
ATOM 877 C CA . PRO A 1 111 ? 9.891 19.688 -10.172 1 84.88 111 PRO A CA 1
ATOM 878 C C . PRO A 1 111 ? 10.344 18.297 -9.742 1 84.88 111 PRO A C 1
ATOM 880 O O . PRO A 1 111 ? 9.773 17.297 -10.172 1 84.88 111 PRO A O 1
ATOM 883 N N . SER A 1 112 ? 11.305 18.188 -8.898 1 84.81 112 SER A N 1
ATOM 884 C CA . SER A 1 112 ? 11.789 16.906 -8.43 1 84.81 112 SER A CA 1
ATOM 885 C C . SER A 1 112 ? 10.734 16.188 -7.582 1 84.81 112 SER A C 1
ATOM 887 O O . SER A 1 112 ? 10.547 14.977 -7.707 1 84.81 112 SER A O 1
ATOM 889 N N . SER A 1 113 ? 10.055 16.969 -6.855 1 86.56 113 SER A N 1
ATOM 890 C CA . SER A 1 113 ? 9.016 16.422 -5.992 1 86.56 113 SER A CA 1
ATOM 891 C C . SER A 1 113 ? 7.797 16 -6.801 1 86.56 113 SER A C 1
ATOM 893 O O . SER A 1 113 ? 7.078 15.078 -6.41 1 86.56 113 SER A O 1
ATOM 895 N N . ARG A 1 114 ? 7.598 16.625 -7.879 1 89.25 114 ARG A N 1
ATOM 896 C CA . ARG A 1 114 ? 6.43 16.344 -8.703 1 89.25 114 ARG A CA 1
ATOM 897 C C . ARG A 1 114 ? 6.578 15 -9.422 1 89.25 114 ARG A C 1
ATOM 899 O O . ARG A 1 114 ? 5.586 14.398 -9.844 1 89.25 114 ARG A O 1
ATOM 906 N N . SER A 1 115 ? 7.793 14.562 -9.523 1 91.19 115 SER A N 1
ATOM 907 C CA . SER A 1 115 ? 8.062 13.352 -10.297 1 91.19 115 SER A CA 1
ATOM 908 C C . SER A 1 115 ? 7.859 12.102 -9.445 1 91.19 115 SER A C 1
ATOM 910 O O . SER A 1 115 ? 7.957 10.984 -9.945 1 91.19 115 SER A O 1
ATOM 912 N N . VAL A 1 116 ? 7.645 12.328 -8.219 1 93.25 116 VAL A N 1
ATOM 913 C CA . VAL A 1 116 ? 7.457 11.203 -7.316 1 93.25 116 VAL A CA 1
ATOM 914 C C . VAL A 1 116 ? 6.113 11.328 -6.605 1 93.25 116 VAL A C 1
ATOM 916 O O . VAL A 1 116 ? 5.508 12.398 -6.59 1 93.25 116 VAL A O 1
ATOM 919 N N . PRO A 1 117 ? 5.637 10.164 -6.086 1 95.44 117 PRO A N 1
ATOM 920 C CA . PRO A 1 117 ? 4.359 10.219 -5.371 1 95.44 117 PRO A CA 1
ATOM 921 C C . PRO A 1 117 ? 4.359 11.25 -4.242 1 95.44 117 PRO A C 1
ATOM 923 O O . PRO A 1 117 ? 5.375 11.438 -3.568 1 95.44 117 PRO A O 1
ATOM 926 N N . LEU A 1 118 ? 3.182 11.836 -4.055 1 94.31 118 LEU A N 1
ATOM 927 C CA . LEU A 1 118 ? 3.016 12.867 -3.037 1 94.31 118 LEU A CA 1
ATOM 928 C C . LEU A 1 118 ? 3.348 12.32 -1.651 1 94.31 118 LEU A C 1
ATOM 930 O O . LEU A 1 118 ? 3.867 13.055 -0.802 1 94.31 118 LEU A O 1
ATOM 934 N N . LEU A 1 119 ? 3.139 11.078 -1.45 1 95.06 119 LEU A N 1
ATOM 935 C CA . LEU A 1 119 ? 3.369 10.477 -0.143 1 95.06 119 LEU A CA 1
ATOM 936 C C . LEU A 1 119 ? 4.836 10.594 0.26 1 95.06 119 LEU A C 1
ATOM 938 O O . LEU A 1 119 ? 5.148 10.711 1.447 1 95.06 119 LEU A O 1
ATOM 942 N N . TYR A 1 120 ? 5.688 10.57 -0.779 1 93.94 120 TYR A N 1
ATOM 943 C CA . TYR A 1 120 ? 7.098 10.734 -0.455 1 93.94 120 TYR A CA 1
ATOM 944 C C . TYR A 1 120 ? 7.375 12.125 0.109 1 93.94 120 TYR A C 1
ATOM 946 O O . TYR A 1 120 ? 8.125 12.273 1.074 1 93.94 120 TYR A O 1
ATOM 954 N N . GLY A 1 121 ? 6.828 13.125 -0.526 1 90.62 121 GLY A N 1
ATOM 955 C CA . GLY A 1 121 ? 7 14.484 -0.044 1 90.62 121 GLY A CA 1
ATOM 956 C C . GLY A 1 121 ? 6.414 14.703 1.34 1 90.62 121 GLY A C 1
ATOM 957 O O . GLY A 1 121 ? 7.031 15.367 2.18 1 90.62 121 GLY A O 1
ATOM 958 N N . LEU A 1 122 ? 5.254 14.172 1.554 1 90.38 122 LEU A N 1
ATOM 959 C CA . LEU A 1 122 ? 4.594 14.305 2.85 1 90.38 122 LEU A CA 1
ATOM 960 C C . LEU A 1 122 ? 5.426 13.656 3.951 1 90.38 122 LEU A C 1
ATOM 962 O O . LEU A 1 122 ? 5.621 14.25 5.016 1 90.38 122 LEU A O 1
ATOM 966 N N . LEU A 1 123 ? 5.902 12.5 3.666 1 91.25 123 LEU A N 1
ATOM 967 C CA . LEU A 1 123 ? 6.734 11.773 4.617 1 91.25 123 LEU A CA 1
ATOM 968 C C . LEU A 1 123 ? 8.023 12.531 4.898 1 91.25 123 LEU A C 1
ATOM 970 O O . LEU A 1 123 ? 8.438 12.664 6.055 1 91.25 123 LEU A O 1
ATOM 974 N N . SER A 1 124 ? 8.656 13.016 3.846 1 88.94 124 SER A N 1
ATOM 975 C CA . SER A 1 124 ? 9.93 13.711 3.957 1 88.94 124 SER A CA 1
ATOM 976 C C . SER A 1 124 ? 9.805 14.953 4.836 1 88.94 124 SER A C 1
ATOM 978 O O . SER A 1 124 ? 10.742 15.312 5.555 1 88.94 124 SER A O 1
ATOM 980 N N . HIS A 1 125 ? 8.719 15.617 4.723 1 86.19 125 HIS A N 1
ATOM 981 C CA . HIS A 1 125 ? 8.469 16.797 5.551 1 86.19 125 HIS A CA 1
ATOM 982 C C . HIS A 1 125 ? 8.594 16.469 7.035 1 86.19 125 HIS A C 1
ATOM 984 O O . HIS A 1 125 ? 9.203 17.219 7.793 1 86.19 125 HIS A O 1
ATOM 990 N N . PHE A 1 126 ? 8.078 15.422 7.438 1 86.75 126 PHE A N 1
ATOM 991 C CA . PHE A 1 126 ? 8.086 15.039 8.844 1 86.75 126 PHE A CA 1
ATOM 992 C C . PHE A 1 126 ? 9.43 14.453 9.25 1 86.75 126 PHE A C 1
ATOM 994 O O . PHE A 1 126 ? 9.898 14.664 10.367 1 86.75 126 PHE A O 1
ATOM 1001 N N . LEU A 1 127 ? 10.055 13.766 8.336 1 86.69 127 LEU A N 1
ATOM 1002 C CA . LEU A 1 127 ? 11.344 13.156 8.633 1 86.69 127 LEU A CA 1
ATOM 1003 C C . LEU A 1 127 ? 12.43 14.227 8.773 1 86.69 127 LEU A C 1
ATOM 1005 O O . LEU A 1 127 ? 13.383 14.047 9.531 1 86.69 127 LEU A O 1
ATOM 1009 N N . ASN A 1 128 ? 12.266 15.281 8.109 1 81.19 128 ASN A N 1
ATOM 1010 C CA . ASN A 1 128 ? 13.289 16.312 8.094 1 81.19 128 ASN A CA 1
ATOM 1011 C C . ASN A 1 128 ? 12.906 17.5 8.969 1 81.19 128 ASN A C 1
ATOM 1013 O O . ASN A 1 128 ? 13.68 18.453 9.125 1 81.19 128 ASN A O 1
ATOM 1017 N N . SER A 1 129 ? 11.711 17.641 9.312 1 72.12 129 SER A N 1
ATOM 1018 C CA . SER A 1 129 ? 11.266 18.781 10.109 1 72.12 129 SER A CA 1
ATOM 1019 C C . SER A 1 129 ? 12.117 18.953 11.359 1 72.12 129 SER A C 1
ATOM 1021 O O . SER A 1 129 ? 12.047 19.984 12.031 1 72.12 129 SER A O 1
ATOM 1023 N N . SER A 1 130 ? 12.914 17.906 11.852 1 60.25 130 SER A N 1
ATOM 1024 C CA . SER A 1 130 ? 13.742 18.172 13.023 1 60.25 130 SER A CA 1
ATOM 1025 C C . SER A 1 130 ? 14.766 19.266 12.734 1 60.25 130 SER A C 1
ATOM 1027 O O . SER A 1 130 ? 15.609 19.578 13.578 1 60.25 130 SER A O 1
ATOM 1029 N N . GLY A 1 131 ? 14.992 19.547 11.562 1 49.44 131 GLY A N 1
ATOM 1030 C CA . GLY A 1 131 ? 16.078 20.5 11.453 1 49.44 131 GLY A CA 1
ATOM 1031 C C . GLY A 1 131 ? 15.93 21.688 12.406 1 49.44 131 GLY A C 1
ATOM 1032 O O . GLY A 1 131 ? 16.859 22 13.156 1 49.44 131 GLY A O 1
ATOM 1033 N N . ASP A 1 132 ? 15.125 22.688 12.055 1 50.72 132 ASP A N 1
ATOM 1034 C CA . ASP A 1 132 ? 15.469 23.891 12.805 1 50.72 132 ASP A CA 1
ATOM 1035 C C . ASP A 1 132 ? 15.305 23.656 14.305 1 50.72 132 ASP A C 1
ATOM 1037 O O . ASP A 1 132 ? 16.188 24.016 15.094 1 50.72 132 ASP A O 1
ATOM 1041 N N . SER A 1 133 ? 14.195 23.734 14.953 1 50.62 133 SER A N 1
ATOM 1042 C CA . SER A 1 133 ? 14.125 23.891 16.406 1 50.62 133 SER A CA 1
ATOM 1043 C C . SER A 1 133 ? 14.031 22.531 17.094 1 50.62 133 SER A C 1
ATOM 1045 O O . SER A 1 133 ? 13.812 22.469 18.312 1 50.62 133 SER A O 1
ATOM 1047 N N . GLY A 1 134 ? 14.703 21.438 16.688 1 57.62 134 GLY A N 1
ATOM 1048 C CA . GLY A 1 134 ? 14.836 20.172 17.406 1 57.62 134 GLY A CA 1
ATOM 1049 C C . GLY A 1 134 ? 13.508 19.625 17.891 1 57.62 134 GLY A C 1
ATOM 1050 O O . GLY A 1 134 ? 13.469 18.734 18.75 1 57.62 134 GLY A O 1
ATOM 1051 N N . GLY A 1 135 ? 12.266 20.156 17.578 1 65.38 135 GLY A N 1
ATOM 1052 C CA . GLY A 1 135 ? 11.031 19.797 18.266 1 65.38 135 GLY A CA 1
ATOM 1053 C C . GLY A 1 135 ? 10.141 18.875 17.453 1 65.38 135 GLY A C 1
ATOM 1054 O O . GLY A 1 135 ? 10.266 18.812 16.219 1 65.38 135 GLY A O 1
ATOM 1055 N N . LYS A 1 136 ? 9.578 17.875 18.062 1 75 136 LYS A N 1
ATOM 1056 C CA . LYS A 1 136 ? 8.578 16.984 17.5 1 75 136 LYS A CA 1
ATOM 1057 C C . LYS A 1 136 ? 7.344 17.766 17.047 1 75 136 LYS A C 1
ATOM 1059 O O . LYS A 1 136 ? 7.004 18.797 17.625 1 75 136 LYS A O 1
ATOM 1064 N N . LEU A 1 137 ? 6.793 17.328 15.859 1 81.12 137 LEU A N 1
ATOM 1065 C CA . LEU A 1 137 ? 5.543 17.922 15.391 1 81.12 137 LEU A CA 1
ATOM 1066 C C . LEU A 1 137 ? 4.348 17.297 16.109 1 81.12 137 LEU A C 1
ATOM 1068 O O . LEU A 1 137 ? 4.305 16.094 16.328 1 81.12 137 LEU A O 1
ATOM 1072 N N . PHE A 1 138 ? 3.457 18.141 16.594 1 76.69 138 PHE A N 1
ATOM 1073 C CA . PHE A 1 138 ? 2.252 17.656 17.266 1 76.69 138 PHE A CA 1
ATOM 1074 C C . PHE A 1 138 ? 1.142 17.391 16.25 1 76.69 138 PHE A C 1
ATOM 1076 O O . PHE A 1 138 ? 0.777 18.281 15.477 1 76.69 138 PHE A O 1
ATOM 1083 N N . LEU A 1 139 ? 0.749 16.156 16.141 1 75.94 139 LEU A N 1
ATOM 1084 C CA . LEU A 1 139 ? -0.362 15.812 15.258 1 75.94 139 LEU A CA 1
ATOM 1085 C C . LEU A 1 139 ? -1.694 15.938 15.984 1 75.94 139 LEU A C 1
ATOM 1087 O O . LEU A 1 139 ? -1.859 15.406 17.078 1 75.94 139 LEU A O 1
ATOM 1091 N N . ARG A 1 140 ? -2.477 16.875 15.57 1 63.5 140 ARG A N 1
ATOM 1092 C CA . ARG A 1 140 ? -3.822 17.016 16.109 1 63.5 140 ARG A CA 1
ATOM 1093 C C . ARG A 1 140 ? -4.852 16.328 15.219 1 63.5 140 ARG A C 1
ATOM 1095 O O . ARG A 1 140 ? -5.168 16.828 14.141 1 63.5 140 ARG A O 1
ATOM 1102 N N . SER A 1 141 ? -4.91 15.016 15.023 1 60.97 141 SER A N 1
ATOM 1103 C CA . SER A 1 141 ? -5.805 14.375 14.062 1 60.97 141 SER A CA 1
ATOM 1104 C C . SER A 1 141 ? -7.188 14.156 14.656 1 60.97 141 SER A C 1
ATOM 1106 O O . SER A 1 141 ? -7.312 13.727 15.805 1 60.97 141 SER A O 1
ATOM 1108 N N . SER A 1 142 ? -8.336 14.969 14.258 1 52.22 142 SER A N 1
ATOM 1109 C CA . SER A 1 142 ? -9.703 14.57 14.57 1 52.22 142 SER A CA 1
ATOM 1110 C C . SER A 1 142 ? -10.125 13.344 13.773 1 52.22 142 SER A C 1
ATOM 1112 O O . SER A 1 142 ? -9.617 13.117 12.664 1 52.22 142 SER A O 1
ATOM 1114 N N . ALA A 1 143 ? -10.758 12.336 14.523 1 52.34 143 ALA A N 1
ATOM 1115 C CA . ALA A 1 143 ? -11.344 11.164 13.883 1 52.34 143 ALA A CA 1
ATOM 1116 C C . ALA A 1 143 ? -12.242 11.578 12.719 1 52.34 143 ALA A C 1
ATOM 1118 O O . ALA A 1 143 ? -12.883 12.633 12.758 1 52.34 143 ALA A O 1
ATOM 1119 N N . PRO A 1 144 ? -11.93 10.914 11.539 1 52.16 144 PRO A N 1
ATOM 1120 C CA . PRO A 1 144 ? -12.859 11.266 10.469 1 52.16 144 PRO A CA 1
ATOM 1121 C C . PRO A 1 144 ? -14.32 11.102 10.883 1 52.16 144 PRO A C 1
ATOM 1123 O O . PRO A 1 144 ? -14.648 10.211 11.68 1 52.16 144 PRO A O 1
ATOM 1126 N N . ALA A 1 145 ? -15.148 12.148 10.812 1 45.12 145 ALA A N 1
ATOM 1127 C CA . ALA A 1 145 ? -16.562 12.195 11.148 1 45.12 145 ALA A CA 1
ATOM 1128 C C . ALA A 1 145 ? -17.266 10.883 10.789 1 45.12 145 ALA A C 1
ATOM 1130 O O . ALA A 1 145 ? -18.25 10.508 11.414 1 45.12 145 ALA A O 1
ATOM 1131 N N . THR A 1 146 ? -17.125 10.367 9.703 1 44.78 146 THR A N 1
ATOM 1132 C CA . THR A 1 146 ? -18 9.297 9.242 1 44.78 146 THR A CA 1
ATOM 1133 C C . THR A 1 146 ? -17.719 8 10.008 1 44.78 146 THR A C 1
ATOM 1135 O O . THR A 1 146 ? -18.391 6.988 9.789 1 44.78 146 THR A O 1
ATOM 1138 N N . MET A 1 147 ? -16.75 7.961 10.727 1 44.72 147 MET A N 1
ATOM 1139 C CA . MET A 1 147 ? -16.594 6.699 11.445 1 44.72 147 MET A CA 1
ATOM 1140 C C . MET A 1 147 ? -17.547 6.625 12.625 1 44.72 147 MET A C 1
ATOM 1142 O O . MET A 1 147 ? -17.391 5.785 13.516 1 44.72 147 MET A O 1
ATOM 1146 N N . THR A 1 148 ? -18.516 7.512 12.844 1 35.41 148 THR A N 1
ATOM 1147 C CA . THR A 1 148 ? -19.547 7.188 13.82 1 35.41 148 THR A CA 1
ATOM 1148 C C . THR A 1 148 ? -20.328 5.949 13.398 1 35.41 148 THR A C 1
ATOM 1150 O O . THR A 1 148 ? -21.016 5.965 12.375 1 35.41 148 THR A O 1
ATOM 1153 N N . ARG A 1 149 ? -19.844 4.883 13.625 1 38.16 149 ARG A N 1
ATOM 1154 C CA . ARG A 1 149 ? -20.641 3.658 13.586 1 38.16 149 ARG A CA 1
ATOM 1155 C C . ARG A 1 149 ? -22.062 3.908 14.078 1 38.16 149 ARG A C 1
ATOM 1157 O O . ARG A 1 149 ? -22.281 4.699 14.992 1 38.16 149 ARG A O 1
ATOM 1164 N N . ASP A 1 150 ? -23.016 3.693 13.289 1 35.25 150 ASP A N 1
ATOM 1165 C CA . ASP A 1 150 ? -24.406 3.627 13.734 1 35.25 150 ASP A CA 1
ATOM 1166 C C . ASP A 1 150 ? -24.531 2.885 15.062 1 35.25 150 ASP A C 1
ATOM 1168 O O . ASP A 1 150 ? -24.016 1.769 15.203 1 35.25 150 ASP A O 1
ATOM 1172 N N . PRO A 1 151 ? -24.828 3.457 16.188 1 36.09 151 PRO A N 1
ATOM 1173 C CA . PRO A 1 151 ? -25.203 2.791 17.438 1 36.09 151 PRO A CA 1
ATOM 1174 C C . PRO A 1 151 ? -26.188 1.64 17.219 1 36.09 151 PRO A C 1
ATOM 1176 O O . PRO A 1 151 ? -26.562 0.961 18.172 1 36.09 151 PRO A O 1
ATOM 1179 N N . ASN A 1 152 ? -26.969 1.614 16.203 1 34.62 152 ASN A N 1
ATOM 1180 C CA . ASN A 1 152 ? -28.062 0.653 16.141 1 34.62 152 ASN A CA 1
ATOM 1181 C C . ASN A 1 152 ? -27.547 -0.767 15.914 1 34.62 152 ASN A C 1
ATOM 1183 O O . ASN A 1 152 ? -28.328 -1.689 15.695 1 34.62 152 ASN A O 1
ATOM 1187 N N . THR A 1 153 ? -26.406 -0.986 15.555 1 34.5 153 THR A N 1
ATOM 1188 C CA . THR A 1 153 ? -26.172 -2.426 15.562 1 34.5 153 THR A CA 1
ATOM 1189 C C . THR A 1 153 ? -26 -2.934 16.984 1 34.5 153 THR A C 1
ATOM 1191 O O . THR A 1 153 ? -25 -2.613 17.656 1 34.5 153 THR A O 1
ATOM 1194 N N . LEU A 1 154 ? -27.094 -3.082 17.719 1 34.62 154 LEU A N 1
ATOM 1195 C CA . LEU A 1 154 ? -27.484 -3.721 18.984 1 34.62 154 LEU A CA 1
ATOM 1196 C C . LEU A 1 154 ? -26.719 -5.031 19.172 1 34.62 154 LEU A C 1
ATOM 1198 O O . LEU A 1 154 ? -26.5 -5.773 18.219 1 34.62 154 LEU A O 1
ATOM 1202 N N . PRO A 1 155 ? -26.031 -5.188 20.219 1 35.59 155 PRO A N 1
ATOM 1203 C CA . PRO A 1 155 ? -25.531 -6.5 20.641 1 35.59 155 PRO A CA 1
ATOM 1204 C C . PRO A 1 155 ? -26.594 -7.594 20.547 1 35.59 155 PRO A C 1
ATOM 1206 O O . PRO A 1 155 ? -27.766 -7.348 20.812 1 35.59 155 PRO A O 1
ATOM 1209 N N . VAL A 1 156 ? -26.609 -8.414 19.562 1 34.53 156 VAL A N 1
ATOM 1210 C CA . VAL A 1 156 ? -27.531 -9.547 19.578 1 34.53 156 VAL A CA 1
ATOM 1211 C C . VAL A 1 156 ? -27.547 -10.18 20.969 1 34.53 156 VAL A C 1
ATOM 1213 O O . VAL A 1 156 ? -26.5 -10.508 21.516 1 34.53 156 VAL A O 1
ATOM 1216 N N . PRO A 1 157 ? -28.578 -9.922 21.703 1 30.39 157 PRO A N 1
ATOM 1217 C CA . PRO A 1 157 ? -28.781 -10.602 22.984 1 30.39 157 PRO A CA 1
ATOM 1218 C C . PRO A 1 157 ? -28.484 -12.094 22.922 1 30.39 157 PRO A C 1
ATOM 1220 O O . PRO A 1 157 ? -28.688 -12.719 21.875 1 30.39 157 PRO A O 1
ATOM 1223 N N . GLU A 1 158 ? -27.469 -12.531 23.641 1 31.08 158 GLU A N 1
ATOM 1224 C CA . GLU A 1 158 ? -27.344 -13.961 23.906 1 31.08 158 GLU A CA 1
ATOM 1225 C C . GLU A 1 158 ? -28.703 -14.586 24.203 1 31.08 158 GLU A C 1
ATOM 1227 O O . GLU A 1 158 ? -29.422 -14.141 25.094 1 31.08 158 GLU A O 1
ATOM 1232 N N . SER A 1 159 ? -29.375 -15.25 23.172 1 24.2 159 SER A N 1
ATOM 1233 C CA . SER A 1 159 ? -30.438 -16.156 23.609 1 24.2 159 SER A CA 1
ATOM 1234 C C . SER A 1 159 ? -29.891 -17.234 24.531 1 24.2 159 SER A C 1
ATOM 1236 O O . SER A 1 159 ? -28.766 -17.703 24.344 1 24.2 159 SER A O 1
ATOM 1238 N N . MET B 1 1 ? 14.891 -25.875 -17.484 1 38.47 1 MET B N 1
ATOM 1239 C CA . MET B 1 1 ? 14.023 -26.438 -16.453 1 38.47 1 MET B CA 1
ATOM 1240 C C . MET B 1 1 ? 12.703 -26.906 -17.047 1 38.47 1 MET B C 1
ATOM 1242 O O . MET B 1 1 ? 12.062 -26.188 -17.812 1 38.47 1 MET B O 1
ATOM 1246 N N . SER B 1 2 ? 12.289 -28.141 -16.859 1 47.41 2 SER B N 1
ATOM 1247 C CA . SER B 1 2 ? 11.312 -28.891 -17.641 1 47.41 2 SER B CA 1
ATOM 1248 C C . SER B 1 2 ? 9.891 -28.453 -17.312 1 47.41 2 SER B C 1
ATOM 1250 O O . SER B 1 2 ? 9.602 -28.062 -16.188 1 47.41 2 SER B O 1
ATOM 1252 N N . PRO B 1 3 ? 9.18 -28.156 -18.359 1 48.31 3 PRO B N 1
ATOM 1253 C CA . PRO B 1 3 ? 7.727 -27.953 -18.281 1 48.31 3 PRO B CA 1
ATOM 1254 C C . PRO B 1 3 ? 7.059 -28.812 -17.219 1 48.31 3 PRO B C 1
ATOM 1256 O O . PRO B 1 3 ? 6.035 -28.422 -16.656 1 48.31 3 PRO B O 1
ATOM 1259 N N . GLN B 1 4 ? 7.695 -29.859 -16.984 1 49.88 4 GLN B N 1
ATOM 1260 C CA . GLN B 1 4 ? 7.148 -30.828 -16.031 1 49.88 4 GLN B CA 1
ATOM 1261 C C . GLN B 1 4 ? 7.141 -30.25 -14.609 1 49.88 4 GLN B C 1
ATOM 1263 O O . GLN B 1 4 ? 6.219 -30.516 -13.836 1 49.88 4 GLN B O 1
ATOM 1268 N N . VAL B 1 5 ? 8.133 -29.547 -14.32 1 49.88 5 VAL B N 1
ATOM 1269 C CA . VAL B 1 5 ? 8.242 -28.984 -12.984 1 49.88 5 VAL B CA 1
ATOM 1270 C C . VAL B 1 5 ? 7.133 -27.953 -12.773 1 49.88 5 VAL B C 1
ATOM 1272 O O . VAL B 1 5 ? 6.523 -27.891 -11.703 1 49.88 5 VAL B O 1
ATOM 1275 N N . ALA B 1 6 ? 6.797 -27.281 -13.852 1 51.78 6 ALA B N 1
ATOM 1276 C CA . ALA B 1 6 ? 5.727 -26.281 -13.797 1 51.78 6 ALA B CA 1
ATOM 1277 C C . ALA B 1 6 ? 4.371 -26.953 -13.586 1 51.78 6 ALA B C 1
ATOM 1279 O O . ALA B 1 6 ? 3.52 -26.438 -12.859 1 51.78 6 ALA B O 1
ATOM 1280 N N . GLU B 1 7 ? 4.152 -28.094 -14.219 1 49.84 7 GLU B N 1
ATOM 1281 C CA . GLU B 1 7 ? 2.906 -28.844 -14.117 1 49.84 7 GLU B CA 1
ATOM 1282 C C . GLU B 1 7 ? 2.697 -29.375 -12.711 1 49.84 7 GLU B C 1
ATOM 1284 O O . GLU B 1 7 ? 1.584 -29.328 -12.18 1 49.84 7 GLU B O 1
ATOM 1289 N N . VAL B 1 8 ? 3.639 -29.938 -12.164 1 50.44 8 VAL B N 1
ATOM 1290 C CA . VAL B 1 8 ? 3.553 -30.5 -10.82 1 50.44 8 VAL B CA 1
ATOM 1291 C C . VAL B 1 8 ? 3.238 -29.391 -9.82 1 50.44 8 VAL B C 1
ATOM 1293 O O . VAL B 1 8 ? 2.434 -29.578 -8.906 1 50.44 8 VAL B O 1
ATOM 1296 N N . PHE B 1 9 ? 3.809 -28.328 -10.188 1 50.53 9 PHE B N 1
ATOM 1297 C CA . PHE B 1 9 ? 3.57 -27.156 -9.359 1 50.53 9 PHE B CA 1
ATOM 1298 C C . PHE B 1 9 ? 2.104 -26.75 -9.414 1 50.53 9 PHE B C 1
ATOM 1300 O O . PHE B 1 9 ? 1.486 -26.484 -8.375 1 50.53 9 PHE B O 1
ATOM 1307 N N . ASN B 1 10 ? 1.671 -26.672 -10.547 1 51.91 10 ASN B N 1
ATOM 1308 C CA . ASN B 1 10 ? 0.285 -26.266 -10.773 1 51.91 10 ASN B CA 1
ATOM 1309 C C . ASN B 1 10 ? -0.689 -27.234 -10.094 1 51.91 10 ASN B C 1
ATOM 1311 O O . ASN B 1 10 ? -1.661 -26.797 -9.469 1 51.91 10 ASN B O 1
ATOM 1315 N N . ASP B 1 11 ? -0.408 -28.422 -10.352 1 53.31 11 ASP B N 1
ATOM 1316 C CA . ASP B 1 11 ? -1.293 -29.453 -9.805 1 53.31 11 ASP B CA 1
ATOM 1317 C C . ASP B 1 11 ? -1.3 -29.422 -8.281 1 53.31 11 ASP B C 1
ATOM 1319 O O . ASP B 1 11 ? -2.355 -29.547 -7.656 1 53.31 11 ASP B O 1
ATOM 1323 N N . THR B 1 12 ? -0.253 -29.281 -7.723 1 51.47 12 THR B N 1
ATOM 1324 C CA . THR B 1 12 ? -0.126 -29.312 -6.27 1 51.47 12 THR B CA 1
ATOM 1325 C C . THR B 1 12 ? -0.794 -28.094 -5.645 1 51.47 12 THR B C 1
ATOM 1327 O O . THR B 1 12 ? -1.507 -28.219 -4.645 1 51.47 12 THR B O 1
ATOM 1330 N N . VAL B 1 13 ? -0.591 -26.969 -6.254 1 52.94 13 VAL B N 1
ATOM 1331 C CA . VAL B 1 13 ? -1.15 -25.719 -5.758 1 52.94 13 VAL B CA 1
ATOM 1332 C C . VAL B 1 13 ? -2.676 -25.781 -5.793 1 52.94 13 VAL B C 1
ATOM 1334 O O . VAL B 1 13 ? -3.34 -25.438 -4.812 1 52.94 13 VAL B O 1
ATOM 1337 N N . PHE B 1 14 ? -3.141 -26.266 -6.809 1 59.22 14 PHE B N 1
ATOM 1338 C CA . PHE B 1 14 ? -4.578 -26.219 -7.043 1 59.22 14 PHE B CA 1
ATOM 1339 C C . PHE B 1 14 ? -5.285 -27.375 -6.348 1 59.22 14 PHE B C 1
ATOM 1341 O O . PHE B 1 14 ? -6.453 -27.266 -5.973 1 59.22 14 PHE B O 1
ATOM 1348 N N . ASN B 1 15 ? -4.598 -28.406 -6.305 1 55.69 15 ASN B N 1
ATOM 1349 C CA . ASN B 1 15 ? -5.191 -29.516 -5.578 1 55.69 15 ASN B CA 1
ATOM 1350 C C . ASN B 1 15 ? -5.371 -29.203 -4.098 1 55.69 15 ASN B C 1
ATOM 1352 O O . ASN B 1 15 ? -6.348 -29.609 -3.479 1 55.69 15 ASN B O 1
ATOM 1356 N N . HIS B 1 16 ? -4.559 -28.438 -3.609 1 50.16 16 HIS B N 1
ATOM 1357 C CA . HIS B 1 16 ? -4.656 -28.094 -2.193 1 50.16 16 HIS B CA 1
ATOM 1358 C C . HIS B 1 16 ? -5.648 -26.969 -1.963 1 50.16 16 HIS B C 1
ATOM 1360 O O . HIS B 1 16 ? -6.141 -26.781 -0.847 1 50.16 16 HIS B O 1
ATOM 1366 N N . LEU B 1 17 ? -5.906 -26.172 -2.902 1 53.47 17 LEU B N 1
ATOM 1367 C CA . LEU B 1 17 ? -7 -25.219 -2.758 1 53.47 17 LEU B CA 1
ATOM 1368 C C . LEU B 1 17 ? -8.234 -25.906 -2.176 1 53.47 17 LEU B C 1
ATOM 1370 O O . LEU B 1 17 ? -9.203 -25.234 -1.81 1 53.47 17 LEU B O 1
ATOM 1374 N N . SER B 1 18 ? -8.133 -27.203 -2.031 1 49.59 18 SER B N 1
ATOM 1375 C CA . SER B 1 18 ? -9.211 -28.047 -1.535 1 49.59 18 SER B CA 1
ATOM 1376 C C . SER B 1 18 ? -9.516 -27.75 -0.069 1 49.59 18 SER B C 1
ATOM 1378 O O . SER B 1 18 ? -10.5 -28.25 0.479 1 49.59 18 SER B O 1
ATOM 1380 N N . SER B 1 19 ? -8.68 -26.844 0.533 1 52.28 19 SER B N 1
ATOM 1381 C CA . SER B 1 19 ? -8.992 -26.75 1.956 1 52.28 19 SER B CA 1
ATOM 1382 C C . SER B 1 19 ? -10.211 -25.875 2.201 1 52.28 19 SER B C 1
ATOM 1384 O O . SER B 1 19 ? -10.797 -25.891 3.287 1 52.28 19 SER B O 1
ATOM 1386 N N . VAL B 1 20 ? -10.492 -25.031 1.321 1 58.47 20 VAL B N 1
ATOM 1387 C CA . VAL B 1 20 ? -11.797 -24.375 1.377 1 58.47 20 VAL B CA 1
ATOM 1388 C C . VAL B 1 20 ? -12.617 -24.75 0.147 1 58.47 20 VAL B C 1
ATOM 1390 O O . VAL B 1 20 ? -12.609 -24.031 -0.857 1 58.47 20 VAL B O 1
ATOM 1393 N N . PRO B 1 21 ? -13.102 -25.844 0.399 1 64.12 21 PRO B N 1
ATOM 1394 C CA . PRO B 1 21 ? -13.789 -26.438 -0.749 1 64.12 21 PRO B CA 1
ATOM 1395 C C . PRO B 1 21 ? -14.75 -25.469 -1.429 1 64.12 21 PRO B C 1
ATOM 1397 O O . PRO B 1 21 ? -14.867 -25.469 -2.656 1 64.12 21 PRO B O 1
ATOM 1400 N N . ALA B 1 22 ? -15.344 -24.641 -0.596 1 65.5 22 ALA B N 1
ATOM 1401 C CA . ALA B 1 22 ? -16.312 -23.734 -1.195 1 65.5 22 ALA B CA 1
ATOM 1402 C C . ALA B 1 22 ? -15.617 -22.719 -2.104 1 65.5 22 ALA B C 1
ATOM 1404 O O . ALA B 1 22 ? -16.125 -22.375 -3.172 1 65.5 22 ALA B O 1
ATOM 1405 N N . LEU B 1 23 ? -14.547 -22.344 -1.673 1 70.5 23 LEU B N 1
ATOM 1406 C CA . LEU B 1 23 ? -13.797 -21.375 -2.482 1 70.5 23 LEU B CA 1
ATOM 1407 C C . LEU B 1 23 ? -13.289 -22.031 -3.764 1 70.5 23 LEU B C 1
ATOM 1409 O O . LEU B 1 23 ? -13.391 -21.453 -4.844 1 70.5 23 LEU B O 1
ATOM 1413 N N . ARG B 1 24 ? -12.805 -23.188 -3.594 1 72.5 24 ARG B N 1
ATOM 1414 C CA . ARG B 1 24 ? -12.305 -23.922 -4.754 1 72.5 24 ARG B CA 1
ATOM 1415 C C . ARG B 1 24 ? -13.398 -24.125 -5.793 1 72.5 24 ARG B C 1
ATOM 1417 O O . ARG B 1 24 ? -13.172 -23.906 -6.988 1 72.5 24 ARG B O 1
ATOM 1424 N N . GLU B 1 25 ? -14.43 -24.531 -5.246 1 73.69 25 GLU B N 1
ATOM 1425 C CA . GLU B 1 25 ? -15.555 -24.766 -6.145 1 73.69 25 GLU B CA 1
ATOM 1426 C C . GLU B 1 25 ? -15.984 -23.5 -6.859 1 73.69 25 GLU B C 1
ATOM 1428 O O . GLU B 1 25 ? -16.266 -23.516 -8.055 1 73.69 25 GLU B O 1
ATOM 1433 N N . SER B 1 26 ? -15.984 -22.438 -6.059 1 73.31 26 SER B N 1
ATOM 1434 C CA . SER B 1 26 ? -16.391 -21.156 -6.648 1 73.31 26 SER B CA 1
ATOM 1435 C C . SER B 1 26 ? -15.391 -20.688 -7.703 1 73.31 26 SER B C 1
ATOM 1437 O O . SER B 1 26 ? -15.781 -20.281 -8.797 1 73.31 26 SER B O 1
ATOM 1439 N N . LEU B 1 27 ? -14.211 -20.875 -7.477 1 78.69 27 LEU B N 1
ATOM 1440 C CA . LEU B 1 27 ? -13.164 -20.438 -8.391 1 78.69 27 LEU B CA 1
ATOM 1441 C C . LEU B 1 27 ? -13.094 -21.344 -9.617 1 78.69 27 LEU B C 1
ATOM 1443 O O . LEU B 1 27 ? -12.867 -20.859 -10.734 1 78.69 27 LEU B O 1
ATOM 1447 N N . GLU B 1 28 ? -13.312 -22.609 -9.32 1 76.75 28 GLU B N 1
ATOM 1448 C CA . GLU B 1 28 ? -13.312 -23.578 -10.414 1 76.75 28 GLU B CA 1
ATOM 1449 C C . GLU B 1 28 ? -14.5 -23.359 -11.344 1 76.75 28 GLU B C 1
ATOM 1451 O O . GLU B 1 28 ? -14.359 -23.406 -12.57 1 76.75 28 GLU B O 1
ATOM 1456 N N . SER B 1 29 ? -15.57 -23.141 -10.711 1 80.25 29 SER B N 1
ATOM 1457 C CA . SER B 1 29 ? -16.781 -22.953 -11.508 1 80.25 29 SER B CA 1
ATOM 1458 C C . SER B 1 29 ? -16.688 -21.688 -12.359 1 80.25 29 SER B C 1
ATOM 1460 O O . SER B 1 29 ? -17.266 -21.625 -13.445 1 80.25 29 SER B O 1
ATOM 1462 N N . ARG B 1 30 ? -15.969 -20.781 -11.914 1 79.56 30 ARG B N 1
ATOM 1463 C CA . ARG B 1 30 ? -15.844 -19.5 -12.625 1 79.56 30 ARG B CA 1
ATOM 1464 C C . ARG B 1 30 ? -14.672 -19.547 -13.602 1 79.56 30 ARG B C 1
ATOM 1466 O O . ARG B 1 30 ? -14.453 -18.594 -14.352 1 79.56 30 ARG B O 1
ATOM 1473 N N . GLY B 1 31 ? -14.016 -20.672 -13.625 1 78 31 GLY B N 1
ATOM 1474 C CA . GLY B 1 31 ? -12.883 -20.828 -14.531 1 78 31 GLY B CA 1
ATOM 1475 C C . GLY B 1 31 ? -11.656 -20.062 -14.07 1 78 31 GLY B C 1
ATOM 1476 O O . GLY B 1 31 ? -10.672 -19.969 -14.805 1 78 31 GLY B O 1
ATOM 1477 N N . VAL B 1 32 ? -11.672 -19.469 -12.938 1 79.94 32 VAL B N 1
ATOM 1478 C CA . VAL B 1 32 ? -10.602 -18.625 -12.406 1 79.94 32 VAL B CA 1
ATOM 1479 C C . VAL B 1 32 ? -9.391 -19.484 -12.062 1 79.94 32 VAL B C 1
ATOM 1481 O O . VAL B 1 32 ? -8.25 -19.094 -12.305 1 79.94 32 VAL B O 1
ATOM 1484 N N . LEU B 1 33 ? -9.695 -20.656 -11.633 1 77.31 33 LEU B N 1
ATOM 1485 C CA . LEU B 1 33 ? -8.609 -21.531 -11.203 1 77.31 33 LEU B CA 1
ATOM 1486 C C . LEU B 1 33 ? -7.742 -21.938 -12.391 1 77.31 33 LEU B C 1
ATOM 1488 O O . LEU B 1 33 ? -6.512 -21.922 -12.297 1 77.31 33 LEU B O 1
ATOM 1492 N N . GLY B 1 34 ? -8.414 -22.297 -13.492 1 76.19 34 GLY B N 1
ATOM 1493 C CA . GLY B 1 34 ? -7.664 -22.672 -14.688 1 76.19 34 GLY B CA 1
ATOM 1494 C C . GLY B 1 34 ? -6.816 -21.531 -15.234 1 76.19 34 GLY B C 1
ATOM 1495 O O . GLY B 1 34 ? -5.668 -21.75 -15.625 1 76.19 34 GLY B O 1
ATOM 1496 N N . GLN B 1 35 ? -7.332 -20.391 -15.219 1 80.38 35 GLN B N 1
ATOM 1497 C CA . GLN B 1 35 ? -6.617 -19.219 -15.688 1 80.38 35 GLN B CA 1
ATOM 1498 C C . GLN B 1 35 ? -5.426 -18.906 -14.789 1 80.38 35 GLN B C 1
ATOM 1500 O O . GLN B 1 35 ? -4.352 -18.547 -15.273 1 80.38 35 GLN B O 1
ATOM 1505 N N . LEU B 1 36 ? -5.652 -18.953 -13.5 1 80.06 36 LEU B N 1
ATOM 1506 C CA . LEU B 1 36 ? -4.586 -18.688 -12.547 1 80.06 36 LEU B CA 1
ATOM 1507 C C . LEU B 1 36 ? -3.453 -19.688 -12.695 1 80.06 36 LEU B C 1
ATOM 1509 O O . LEU B 1 36 ? -2.277 -19.328 -12.641 1 80.06 36 LEU B O 1
ATOM 1513 N N . LYS B 1 37 ? -3.838 -20.859 -13 1 73.75 37 LYS B N 1
ATOM 1514 C CA . LYS B 1 37 ? -2.842 -21.906 -13.203 1 73.75 37 LYS B CA 1
ATOM 1515 C C . LYS B 1 37 ? -1.969 -21.609 -14.422 1 73.75 37 LYS B C 1
ATOM 1517 O O . LYS B 1 37 ? -0.743 -21.734 -14.352 1 73.75 37 LYS B O 1
ATOM 1522 N N . ALA B 1 38 ? -2.607 -21.375 -15.477 1 79.19 38 ALA B N 1
ATOM 1523 C CA . ALA B 1 38 ? -1.885 -21.078 -16.719 1 79.19 38 ALA B CA 1
ATOM 1524 C C . ALA B 1 38 ? -0.979 -19.859 -16.531 1 79.19 38 ALA B C 1
ATOM 1526 O O . ALA B 1 38 ? 0.157 -19.844 -17.016 1 79.19 38 ALA B O 1
ATOM 1527 N N . GLN B 1 39 ? -1.487 -18.875 -15.828 1 76.25 39 GLN B N 1
ATOM 1528 C CA . GLN B 1 39 ? -0.732 -17.641 -15.609 1 76.25 39 GLN B CA 1
ATOM 1529 C C . GLN B 1 39 ? 0.483 -17.891 -14.719 1 76.25 39 GLN B C 1
ATOM 1531 O O . GLN B 1 39 ? 1.572 -17.391 -14.992 1 76.25 39 GLN B O 1
ATOM 1536 N N . ILE B 1 40 ? 0.261 -18.562 -13.695 1 76.19 40 ILE B N 1
ATOM 1537 C CA . ILE B 1 40 ? 1.346 -18.859 -12.773 1 76.19 40 ILE B CA 1
ATOM 1538 C C . ILE B 1 40 ? 2.424 -19.672 -13.484 1 76.19 40 ILE B C 1
ATOM 1540 O O . ILE B 1 40 ? 3.617 -19.391 -13.336 1 76.19 40 ILE B O 1
ATOM 1544 N N . ARG B 1 41 ? 2.039 -20.641 -14.312 1 72.56 41 ARG B N 1
ATOM 1545 C CA . ARG B 1 41 ? 2.984 -21.438 -15.094 1 72.56 41 ARG B CA 1
ATOM 1546 C C . ARG B 1 41 ? 3.818 -20.547 -16.016 1 72.56 41 ARG B C 1
ATOM 1548 O O . ARG B 1 41 ? 5.039 -20.688 -16.078 1 72.56 41 ARG B O 1
ATOM 1555 N N . ALA B 1 42 ? 3.146 -19.703 -16.672 1 76.69 42 ALA B N 1
ATOM 1556 C CA . ALA B 1 42 ? 3.834 -18.797 -17.594 1 76.69 42 ALA B CA 1
ATOM 1557 C C . ALA B 1 42 ? 4.828 -17.906 -16.859 1 76.69 42 ALA B C 1
ATOM 1559 O O . ALA B 1 42 ? 5.949 -17.703 -17.328 1 76.69 42 ALA B O 1
ATOM 1560 N N . GLU B 1 43 ? 4.387 -17.422 -15.656 1 74.75 43 GLU B N 1
ATOM 1561 C CA . GLU B 1 43 ? 5.246 -16.531 -14.891 1 74.75 43 GLU B CA 1
ATOM 1562 C C . GLU B 1 43 ? 6.465 -17.266 -14.344 1 74.75 43 GLU B C 1
ATOM 1564 O O . GLU B 1 43 ? 7.574 -16.734 -14.352 1 74.75 43 GLU B O 1
ATOM 1569 N N . VAL B 1 44 ? 6.277 -18.391 -13.891 1 72.69 44 VAL B N 1
ATOM 1570 C CA . VAL B 1 44 ? 7.383 -19.203 -13.383 1 72.69 44 VAL B CA 1
ATOM 1571 C C . VAL B 1 44 ? 8.359 -19.516 -14.516 1 72.69 44 VAL B C 1
ATOM 1573 O O . VAL B 1 44 ? 9.578 -19.406 -14.336 1 72.69 44 VAL B O 1
ATOM 1576 N N . PHE B 1 45 ? 7.898 -19.859 -15.664 1 71.25 45 PHE B N 1
ATOM 1577 C CA . PHE B 1 45 ? 8.742 -20.141 -16.812 1 71.25 45 PHE B CA 1
ATOM 1578 C C . PHE B 1 45 ? 9.57 -18.922 -17.203 1 71.25 45 PHE B C 1
ATOM 1580 O O . PHE B 1 45 ? 10.773 -19.047 -17.438 1 71.25 45 PHE B O 1
ATOM 1587 N N . ASN B 1 46 ? 8.891 -17.844 -17.188 1 73.94 46 ASN B N 1
ATOM 1588 C CA . ASN B 1 46 ? 9.57 -16.609 -17.547 1 73.94 46 ASN B CA 1
ATOM 1589 C C . ASN B 1 46 ? 10.648 -16.234 -16.531 1 73.94 46 ASN B C 1
ATOM 1591 O O . ASN B 1 46 ? 11.711 -15.75 -16.891 1 73.94 46 ASN B O 1
ATOM 1595 N N . ALA B 1 47 ? 10.32 -16.375 -15.273 1 73.62 47 ALA B N 1
ATOM 1596 C CA . ALA B 1 47 ? 11.258 -16.031 -14.203 1 73.62 47 ALA B CA 1
ATOM 1597 C C . ALA B 1 47 ? 12.508 -16.906 -14.266 1 73.62 47 ALA B C 1
ATOM 1599 O O . ALA B 1 47 ? 13.609 -16.438 -13.961 1 73.62 47 ALA B O 1
ATOM 1600 N N . LEU B 1 48 ? 12.344 -18.094 -14.523 1 70.06 48 LEU B N 1
ATOM 1601 C CA . LEU B 1 48 ? 13.469 -19.016 -14.617 1 70.06 48 LEU B CA 1
ATOM 1602 C C . LEU B 1 48 ? 14.344 -18.688 -15.828 1 70.06 48 LEU B C 1
ATOM 1604 O O . LEU B 1 48 ? 15.555 -18.906 -15.812 1 70.06 48 LEU B O 1
ATOM 1608 N N . ASP B 1 49 ? 13.734 -18.078 -16.781 1 71 49 ASP B N 1
ATOM 1609 C CA . ASP B 1 49 ? 14.469 -17.703 -17.969 1 71 49 ASP B CA 1
ATOM 1610 C C . ASP B 1 49 ? 15.094 -16.312 -17.828 1 71 49 ASP B C 1
ATOM 1612 O O . ASP B 1 49 ? 15.992 -15.945 -18.578 1 71 49 ASP B O 1
ATOM 1616 N N . ASP B 1 50 ? 14.391 -15.578 -16.875 1 63.59 50 ASP B N 1
ATOM 1617 C CA . ASP B 1 50 ? 14.797 -14.188 -16.703 1 63.59 50 ASP B CA 1
ATOM 1618 C C . ASP B 1 50 ? 16.047 -14.086 -15.828 1 63.59 50 ASP B C 1
ATOM 1620 O O . ASP B 1 50 ? 16.078 -14.656 -14.734 1 63.59 50 ASP B O 1
ATOM 1624 N N . GLN B 1 51 ? 17.125 -13.844 -16.344 1 63.78 51 GLN B N 1
ATOM 1625 C CA . GLN B 1 51 ? 18.406 -13.617 -15.695 1 63.78 51 GLN B CA 1
ATOM 1626 C C . GLN B 1 51 ? 18.453 -12.25 -15.031 1 63.78 51 GLN B C 1
ATOM 1628 O O . GLN B 1 51 ? 19.516 -11.648 -14.891 1 63.78 51 GLN B O 1
ATOM 1633 N N . SER B 1 52 ? 17.156 -11.867 -14.656 1 64.19 52 SER B N 1
ATOM 1634 C CA . SER B 1 52 ? 17.219 -10.492 -14.172 1 64.19 52 SER B CA 1
ATOM 1635 C C . SER B 1 52 ? 17.734 -10.438 -12.742 1 64.19 52 SER B C 1
ATOM 1637 O O . SER B 1 52 ? 17.766 -11.453 -12.039 1 64.19 52 SER B O 1
ATOM 1639 N N . GLU B 1 53 ? 18.344 -9.352 -12.305 1 69.94 53 GLU B N 1
ATOM 1640 C CA . GLU B 1 53 ? 18.875 -9.055 -10.977 1 69.94 53 GLU B CA 1
ATOM 1641 C C . GLU B 1 53 ? 17.781 -9.18 -9.914 1 69.94 53 GLU B C 1
ATOM 1643 O O . GLU B 1 53 ? 16.594 -9 -10.203 1 69.94 53 GLU B O 1
ATOM 1648 N N . PRO B 1 54 ? 18.172 -9.703 -8.75 1 76.5 54 PRO B N 1
ATOM 1649 C CA . PRO B 1 54 ? 17.234 -9.781 -7.625 1 76.5 54 PRO B CA 1
ATOM 1650 C C . PRO B 1 54 ? 16.547 -8.453 -7.336 1 76.5 54 PRO B C 1
ATOM 1652 O O . PRO B 1 54 ? 17.125 -7.387 -7.57 1 76.5 54 PRO B O 1
ATOM 1655 N N . ARG B 1 55 ? 15.32 -8.523 -6.961 1 78.44 55 ARG B N 1
ATOM 1656 C CA . ARG B 1 55 ? 14.562 -7.336 -6.594 1 78.44 55 ARG B CA 1
ATOM 1657 C C . ARG B 1 55 ? 15.25 -6.574 -5.465 1 78.44 55 ARG B C 1
ATOM 1659 O O . ARG B 1 55 ? 15.719 -7.176 -4.496 1 78.44 55 ARG B O 1
ATOM 1666 N N . PRO B 1 56 ? 15.406 -5.316 -5.68 1 79.31 56 PRO B N 1
ATOM 1667 C CA . PRO B 1 56 ? 16.031 -4.535 -4.605 1 79.31 56 PRO B CA 1
ATOM 1668 C C . PRO B 1 56 ? 15.211 -4.57 -3.311 1 79.31 56 PRO B C 1
ATOM 1670 O O . PRO B 1 56 ? 13.992 -4.762 -3.346 1 79.31 56 PRO B O 1
ATOM 1673 N N . ALA B 1 57 ? 15.93 -4.48 -2.256 1 86.06 57 ALA B N 1
ATOM 1674 C CA . ALA B 1 57 ? 15.297 -4.426 -0.943 1 86.06 57 ALA B CA 1
ATOM 1675 C C . ALA B 1 57 ? 14.461 -3.154 -0.789 1 86.06 57 ALA B C 1
ATOM 1677 O O . ALA B 1 57 ? 14.742 -2.139 -1.429 1 86.06 57 ALA B O 1
ATOM 1678 N N . LEU B 1 58 ? 13.453 -3.26 0.016 1 91.19 58 LEU B N 1
ATOM 1679 C CA . LEU B 1 58 ? 12.617 -2.105 0.317 1 91.19 58 LEU B CA 1
ATOM 1680 C C . LEU B 1 58 ? 13.422 -1.011 1.005 1 91.19 58 LEU B C 1
ATOM 1682 O O . LEU B 1 58 ? 14.148 -1.278 1.964 1 91.19 58 LEU B O 1
ATOM 1686 N N . SER B 1 59 ? 13.422 0.227 0.488 1 93.44 59 SER B N 1
ATOM 1687 C CA . SER B 1 59 ? 14.078 1.353 1.14 1 93.44 59 SER B CA 1
ATOM 1688 C C . SER B 1 59 ? 13.406 1.702 2.461 1 93.44 59 SER B C 1
ATOM 1690 O O . SER B 1 59 ? 12.281 1.263 2.725 1 93.44 59 SER B O 1
ATOM 1692 N N . HIS B 1 60 ? 14.109 2.344 3.279 1 92.5 60 HIS B N 1
ATOM 1693 C CA . HIS B 1 60 ? 13.562 2.779 4.559 1 92.5 60 HIS B CA 1
ATOM 1694 C C . HIS B 1 60 ? 12.266 3.564 4.367 1 92.5 60 HIS B C 1
ATOM 1696 O O . HIS B 1 60 ? 11.273 3.303 5.043 1 92.5 60 HIS B O 1
ATOM 1702 N N . ASP B 1 61 ? 12.281 4.465 3.445 1 93.44 61 ASP B N 1
ATOM 1703 C CA . ASP B 1 61 ? 11.117 5.297 3.176 1 93.44 61 ASP B CA 1
ATOM 1704 C C . ASP B 1 61 ? 9.93 4.453 2.709 1 93.44 61 ASP B C 1
ATOM 1706 O O . ASP B 1 61 ? 8.797 4.664 3.148 1 93.44 61 ASP B O 1
ATOM 1710 N N . ASN B 1 62 ? 10.219 3.539 1.857 1 95.81 62 ASN B N 1
ATOM 1711 C CA . ASN B 1 62 ? 9.164 2.672 1.352 1 95.81 62 ASN B CA 1
ATOM 1712 C C . ASN B 1 62 ? 8.578 1.801 2.457 1 95.81 62 ASN B C 1
ATOM 1714 O O . ASN B 1 62 ? 7.363 1.579 2.502 1 95.81 62 ASN B O 1
ATOM 1718 N N . LEU B 1 63 ? 9.508 1.321 3.248 1 95.81 63 LEU B N 1
ATOM 1719 C CA . LEU B 1 63 ? 9.023 0.504 4.355 1 95.81 63 LEU B CA 1
ATOM 1720 C C . LEU B 1 63 ? 8.117 1.316 5.277 1 95.81 63 LEU B C 1
ATOM 1722 O O . LEU B 1 63 ? 7.059 0.842 5.684 1 95.81 63 LEU B O 1
ATOM 1726 N N . LEU B 1 64 ? 8.508 2.506 5.566 1 95.38 64 LEU B N 1
ATOM 1727 C CA . LEU B 1 64 ? 7.715 3.369 6.434 1 95.38 64 LEU B CA 1
ATOM 1728 C C . LEU B 1 64 ? 6.367 3.688 5.801 1 95.38 64 LEU B C 1
ATOM 1730 O O . LEU B 1 64 ? 5.328 3.59 6.457 1 95.38 64 LEU B O 1
ATOM 1734 N N . ILE B 1 65 ? 6.371 4.023 4.555 1 97.31 65 ILE B N 1
ATOM 1735 C CA . ILE B 1 65 ? 5.137 4.348 3.848 1 97.31 65 ILE B CA 1
ATOM 1736 C C . ILE B 1 65 ? 4.23 3.117 3.803 1 97.31 65 ILE B C 1
ATOM 1738 O O . ILE B 1 65 ? 3.029 3.213 4.059 1 97.31 65 ILE B O 1
ATOM 1742 N N . ASN B 1 66 ? 4.824 2 3.49 1 98.12 66 ASN B N 1
ATOM 1743 C CA . ASN B 1 66 ? 4.039 0.771 3.451 1 98.12 66 ASN B CA 1
ATOM 1744 C C . ASN B 1 66 ? 3.377 0.488 4.797 1 98.12 66 ASN B C 1
ATOM 1746 O O . ASN B 1 66 ? 2.23 0.037 4.848 1 98.12 66 ASN B O 1
ATOM 1750 N N . GLU B 1 67 ? 4.082 0.708 5.844 1 97.94 67 GLU B N 1
ATOM 1751 C CA . GLU B 1 67 ? 3.541 0.458 7.176 1 97.94 67 GLU B CA 1
ATOM 1752 C C . GLU B 1 67 ? 2.445 1.463 7.523 1 97.94 67 GLU B C 1
ATOM 1754 O O . GLU B 1 67 ? 1.452 1.11 8.164 1 97.94 67 GLU B O 1
ATOM 1759 N N . LEU B 1 68 ? 2.637 2.693 7.121 1 97.38 68 LEU B N 1
ATOM 1760 C CA . LEU B 1 68 ? 1.582 3.688 7.289 1 97.38 68 LEU B CA 1
ATOM 1761 C C . LEU B 1 68 ? 0.319 3.27 6.543 1 97.38 68 LEU B C 1
ATOM 1763 O O . LEU B 1 68 ? -0.786 3.365 7.082 1 97.38 68 LEU B O 1
ATOM 1767 N N . VAL B 1 69 ? 0.526 2.799 5.375 1 98.44 69 VAL B N 1
ATOM 1768 C CA . VAL B 1 69 ? -0.582 2.373 4.527 1 98.44 69 VAL B CA 1
ATOM 1769 C C . VAL B 1 69 ? -1.252 1.142 5.133 1 98.44 69 VAL B C 1
ATOM 1771 O O . VAL B 1 69 ? -2.482 1.061 5.188 1 98.44 69 VAL B O 1
ATOM 1774 N N . ARG B 1 70 ? -0.441 0.243 5.582 1 98 70 ARG B N 1
ATOM 1775 C CA . ARG B 1 70 ? -0.982 -0.966 6.199 1 98 70 ARG B CA 1
ATOM 1776 C C . ARG B 1 70 ? -1.863 -0.624 7.395 1 98 70 ARG B C 1
ATOM 1778 O O . ARG B 1 70 ? -2.963 -1.164 7.535 1 98 70 ARG B O 1
ATOM 1785 N N . ASP B 1 71 ? -1.414 0.231 8.242 1 97.06 71 ASP B N 1
ATOM 1786 C CA . ASP B 1 71 ? -2.178 0.684 9.398 1 97.06 71 ASP B CA 1
ATOM 1787 C C . ASP B 1 71 ? -3.512 1.294 8.977 1 97.06 71 ASP B C 1
ATOM 1789 O O . ASP B 1 71 ? -4.555 0.992 9.562 1 97.06 71 ASP B O 1
ATOM 1793 N N . TYR B 1 72 ? -3.506 2.078 7.98 1 97.31 72 TYR B N 1
ATOM 1794 C CA . TYR B 1 72 ? -4.688 2.732 7.426 1 97.31 72 TYR B CA 1
ATOM 1795 C C . TYR B 1 72 ? -5.66 1.71 6.855 1 97.31 72 TYR B C 1
ATOM 1797 O O . TYR B 1 72 ? -6.867 1.782 7.109 1 97.31 72 TYR B O 1
ATOM 1805 N N . LEU B 1 73 ? -5.109 0.774 6.094 1 97.25 73 LEU B N 1
ATOM 1806 C CA . LEU B 1 73 ? -5.938 -0.246 5.457 1 97.25 73 LEU B CA 1
ATOM 1807 C C . LEU B 1 73 ? -6.625 -1.118 6.504 1 97.25 73 LEU B C 1
ATOM 1809 O O . LEU B 1 73 ? -7.816 -1.405 6.391 1 97.25 73 LEU B O 1
ATOM 1813 N N . GLU B 1 74 ? -5.887 -1.471 7.5 1 94.69 74 GLU B N 1
ATOM 1814 C CA . GLU B 1 74 ? -6.445 -2.322 8.547 1 94.69 74 GLU B CA 1
ATOM 1815 C C . GLU B 1 74 ? -7.539 -1.6 9.32 1 94.69 74 GLU B C 1
ATOM 1817 O O . GLU B 1 74 ? -8.594 -2.176 9.602 1 94.69 74 GLU B O 1
ATOM 1822 N N . PHE B 1 75 ? -7.344 -0.392 9.609 1 94.75 75 PHE B N 1
ATOM 1823 C CA . PHE B 1 75 ? -8.312 0.414 10.352 1 94.75 75 PHE B CA 1
ATOM 1824 C C . PHE B 1 75 ? -9.609 0.558 9.57 1 94.75 75 PHE B C 1
ATOM 1826 O O . PHE B 1 75 ? -10.695 0.514 10.148 1 94.75 75 PHE B O 1
ATOM 1833 N N . AS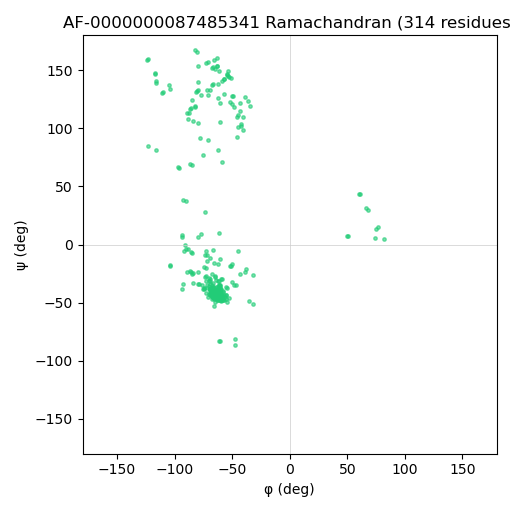N B 1 76 ? -9.508 0.702 8.258 1 94.75 76 ASN B N 1
ATOM 1834 C CA . ASN B 1 76 ? -10.68 0.93 7.418 1 94.75 76 ASN B CA 1
ATOM 1835 C C . ASN B 1 76 ? -11.227 -0.378 6.855 1 94.75 76 ASN B C 1
ATOM 1837 O O . ASN B 1 76 ? -12.031 -0.369 5.922 1 94.75 76 ASN B O 1
ATOM 1841 N N . LYS B 1 77 ? -10.719 -1.472 7.258 1 92.75 77 LYS B N 1
ATOM 1842 C CA . LYS B 1 77 ? -11.195 -2.818 6.953 1 92.75 77 LYS B CA 1
ATOM 1843 C C . LYS B 1 77 ? -10.992 -3.154 5.48 1 92.75 77 LYS B C 1
ATOM 1845 O O . LYS B 1 77 ? -11.836 -3.824 4.871 1 92.75 77 LYS B O 1
ATOM 1850 N N . TYR B 1 78 ? -9.961 -2.551 4.91 1 93.75 78 TYR B N 1
ATOM 1851 C CA . TYR B 1 78 ? -9.5 -2.971 3.594 1 93.75 78 TYR B CA 1
ATOM 1852 C C . TYR B 1 78 ? -8.531 -4.145 3.703 1 93.75 78 TYR B C 1
ATOM 1854 O O . TYR B 1 78 ? -7.375 -4.043 3.285 1 93.75 78 TYR B O 1
ATOM 1862 N N . ARG B 1 79 ? -9.078 -5.25 4.102 1 90.69 79 ARG B N 1
ATOM 1863 C CA . ARG B 1 79 ? -8.258 -6.379 4.527 1 90.69 79 ARG B CA 1
ATOM 1864 C C . ARG B 1 79 ? -7.633 -7.082 3.326 1 90.69 79 ARG B C 1
ATOM 1866 O O . ARG B 1 79 ? -6.504 -7.57 3.408 1 90.69 79 ARG B O 1
ATOM 1873 N N . TYR B 1 80 ? -8.344 -7.195 2.256 1 88.88 80 TYR B N 1
ATOM 1874 C CA . TYR B 1 80 ? -7.781 -7.836 1.071 1 88.88 80 TYR B CA 1
ATOM 1875 C C . TYR B 1 80 ? -6.648 -7 0.487 1 88.88 80 TYR B C 1
ATOM 1877 O O . TYR B 1 80 ? -5.605 -7.535 0.107 1 88.88 80 TYR B O 1
ATOM 1885 N N . THR B 1 81 ? -6.875 -5.684 0.451 1 94.75 81 THR B N 1
ATOM 1886 C CA . THR B 1 81 ? -5.824 -4.793 -0.027 1 94.75 81 THR B CA 1
ATOM 1887 C C . THR B 1 81 ? -4.57 -4.926 0.834 1 94.75 81 THR B C 1
ATOM 1889 O O . THR B 1 81 ? -3.459 -5.012 0.311 1 94.75 81 THR B O 1
ATOM 1892 N N . ALA B 1 82 ? -4.781 -4.977 2.154 1 95.12 82 ALA B N 1
ATOM 1893 C CA . ALA B 1 82 ? -3.65 -5.109 3.068 1 95.12 82 ALA B CA 1
ATOM 1894 C C . ALA B 1 82 ? -2.887 -6.402 2.816 1 95.12 82 ALA B C 1
ATOM 1896 O O . ALA B 1 82 ? -1.653 -6.41 2.801 1 95.12 82 ALA B O 1
ATOM 1897 N N . SER B 1 83 ? -3.586 -7.438 2.561 1 89.62 83 SER B N 1
ATOM 1898 C CA . SER B 1 83 ? -2.988 -8.742 2.295 1 89.62 83 SER B CA 1
ATOM 1899 C C . SER B 1 83 ? -2.186 -8.734 0.999 1 89.62 83 SER B C 1
ATOM 1901 O O . SER B 1 83 ? -1.068 -9.25 0.95 1 89.62 83 SER B O 1
ATOM 1903 N N . VAL B 1 84 ? -2.711 -8.164 -0.022 1 92.12 84 VAL B N 1
ATOM 1904 C CA . VAL B 1 84 ? -2.047 -8.109 -1.32 1 92.12 84 VAL B CA 1
ATOM 1905 C C . VAL B 1 84 ? -0.807 -7.219 -1.227 1 92.12 84 VAL B C 1
ATOM 1907 O O . VAL B 1 84 ? 0.243 -7.551 -1.782 1 92.12 84 VAL B O 1
ATOM 1910 N N . LEU B 1 85 ? -0.912 -6.125 -0.473 1 95.69 85 LEU B N 1
ATOM 1911 C CA . LEU B 1 85 ? 0.227 -5.23 -0.294 1 95.69 85 LEU B CA 1
ATOM 1912 C C . LEU B 1 85 ? 1.402 -5.965 0.341 1 95.69 85 LEU B C 1
ATOM 1914 O O . LEU B 1 85 ? 2.533 -5.867 -0.14 1 95.69 85 LEU B O 1
ATOM 1918 N N . THR B 1 86 ? 1.119 -6.727 1.376 1 93.5 86 THR B N 1
ATOM 1919 C CA . THR B 1 86 ? 2.17 -7.449 2.082 1 93.5 86 THR B CA 1
ATOM 1920 C C . THR B 1 86 ? 2.84 -8.469 1.162 1 93.5 86 THR B C 1
ATOM 1922 O O . THR B 1 86 ? 4.066 -8.602 1.166 1 93.5 86 THR B O 1
ATOM 1925 N N . ALA B 1 87 ? 2.098 -9.062 0.345 1 87.62 87 ALA B N 1
ATOM 1926 C CA . ALA B 1 87 ? 2.625 -10.062 -0.583 1 87.62 87 ALA B CA 1
ATOM 1927 C C . ALA B 1 87 ? 3.445 -9.398 -1.688 1 87.62 87 ALA B C 1
ATOM 1929 O O . ALA B 1 87 ? 4.535 -9.867 -2.023 1 87.62 87 ALA B O 1
ATOM 1930 N N . GLU B 1 88 ? 2.949 -8.336 -2.158 1 92.06 88 GLU B N 1
ATOM 1931 C CA . GLU B 1 88 ? 3.547 -7.684 -3.318 1 92.06 88 GLU B CA 1
ATOM 1932 C C . GLU B 1 88 ? 4.816 -6.93 -2.936 1 92.06 88 GLU B C 1
ATOM 1934 O O . GLU B 1 88 ? 5.754 -6.832 -3.732 1 92.06 88 GLU B O 1
ATOM 1939 N N . SER B 1 89 ? 4.832 -6.398 -1.821 1 92.62 89 SER B N 1
ATOM 1940 C CA . SER B 1 89 ? 5.965 -5.578 -1.406 1 92.62 89 SER B CA 1
ATOM 1941 C C . SER B 1 89 ? 7.078 -6.43 -0.806 1 92.62 89 SER B C 1
ATOM 1943 O O . SER B 1 89 ? 8.234 -6.012 -0.768 1 92.62 89 SER B O 1
ATOM 1945 N N . GLY B 1 90 ? 6.699 -7.59 -0.322 1 89.69 90 GLY B N 1
ATOM 1946 C CA . GLY B 1 90 ? 7.668 -8.453 0.339 1 89.69 90 GLY B CA 1
ATOM 1947 C C . GLY B 1 90 ? 8.047 -7.969 1.726 1 89.69 90 GLY B C 1
ATOM 1948 O O . GLY B 1 90 ? 9.023 -8.445 2.309 1 89.69 90 GLY B O 1
ATOM 1949 N N . GLN B 1 91 ? 7.246 -7.004 2.25 1 93.38 91 GLN B N 1
ATOM 1950 C CA . GLN B 1 91 ? 7.535 -6.508 3.592 1 93.38 91 GLN B CA 1
ATOM 1951 C C . GLN B 1 91 ? 7.199 -7.555 4.648 1 93.38 91 GLN B C 1
ATOM 1953 O O . GLN B 1 91 ? 6.441 -8.492 4.383 1 93.38 91 GLN B O 1
ATOM 1958 N N . PRO B 1 92 ? 7.859 -7.438 5.859 1 92.62 92 PRO B N 1
ATOM 1959 C CA . PRO B 1 92 ? 7.539 -8.383 6.934 1 92.62 92 PRO B CA 1
ATOM 1960 C C . PRO B 1 92 ? 6.047 -8.43 7.25 1 92.62 92 PRO B C 1
ATOM 1962 O O . PRO B 1 92 ? 5.367 -7.395 7.203 1 92.62 92 PRO B O 1
ATOM 1965 N N . GLU B 1 93 ? 5.59 -9.594 7.609 1 89.94 93 GLU B N 1
ATOM 1966 C CA . GLU B 1 93 ? 4.18 -9.789 7.934 1 89.94 93 GLU B CA 1
ATOM 1967 C C . GLU B 1 93 ? 3.811 -9.102 9.242 1 89.94 93 GLU B C 1
ATOM 1969 O O . GLU B 1 93 ? 2.676 -8.656 9.422 1 89.94 93 GLU B O 1
ATOM 1974 N N . VAL B 1 94 ? 4.777 -9.062 10.078 1 93.94 94 VAL B N 1
ATOM 1975 C CA . VAL B 1 94 ? 4.543 -8.422 11.367 1 93.94 94 VAL B CA 1
ATOM 1976 C C . VAL B 1 94 ? 4.691 -6.906 11.219 1 93.94 94 VAL B C 1
ATOM 1978 O O . VAL B 1 94 ? 5.742 -6.414 10.805 1 93.94 94 VAL B O 1
ATOM 1981 N N . PRO B 1 95 ? 3.635 -6.207 11.5 1 94.88 95 PRO B N 1
ATOM 1982 C CA . PRO B 1 95 ? 3.699 -4.754 11.344 1 94.88 95 PRO B CA 1
ATOM 1983 C C . PRO B 1 95 ? 4.707 -4.102 12.281 1 94.88 95 PRO B C 1
ATOM 1985 O O . PRO B 1 95 ? 5.023 -4.656 13.336 1 94.88 95 PRO B O 1
ATOM 1988 N N . LEU B 1 96 ? 5.242 -2.932 11.883 1 95.12 96 LEU B N 1
ATOM 1989 C CA . LEU B 1 96 ? 6.055 -2.119 12.789 1 95.12 96 LEU B CA 1
ATOM 1990 C C . LEU B 1 96 ? 5.207 -1.57 13.93 1 95.12 96 LEU B C 1
ATOM 1992 O O . LEU B 1 96 ? 4.012 -1.328 13.766 1 95.12 96 LEU B O 1
ATOM 1996 N N . ASP B 1 97 ? 5.863 -1.359 14.945 1 94.81 97 ASP B N 1
ATOM 1997 C CA . ASP B 1 97 ? 5.211 -0.797 16.125 1 94.81 97 ASP B CA 1
ATOM 1998 C C . ASP B 1 97 ? 4.762 0.64 15.875 1 94.81 97 ASP B C 1
ATOM 2000 O O . ASP B 1 97 ? 5.5 1.433 15.281 1 94.81 97 ASP B O 1
ATOM 2004 N N . ARG B 1 98 ? 3.566 0.84 16.359 1 92.75 98 ARG B N 1
ATOM 2005 C CA . ARG B 1 98 ? 2.955 2.148 16.156 1 92.75 98 ARG B CA 1
ATOM 2006 C C . ARG B 1 98 ? 3.803 3.256 16.766 1 92.75 98 ARG B C 1
ATOM 2008 O O . ARG B 1 98 ? 3.951 4.328 16.172 1 92.75 98 ARG B O 1
ATOM 2015 N N . GLN B 1 99 ? 4.27 3.051 17.969 1 92.25 99 GLN B N 1
ATOM 2016 C CA . GLN B 1 99 ? 5.098 4.039 18.641 1 92.25 99 GLN B CA 1
ATOM 2017 C C . GLN B 1 99 ? 6.418 4.25 17.906 1 92.25 99 GLN B C 1
ATOM 2019 O O . GLN B 1 99 ? 6.91 5.375 17.812 1 92.25 99 GLN B O 1
ATOM 2024 N N . PHE B 1 100 ? 6.938 3.223 17.469 1 94.38 100 PHE B N 1
ATOM 2025 C CA . PHE B 1 100 ? 8.156 3.312 16.672 1 94.38 100 PHE B CA 1
ATOM 2026 C C . PHE B 1 100 ? 7.934 4.188 15.445 1 94.38 100 PHE B C 1
ATOM 2028 O O . PHE B 1 100 ? 8.766 5.039 15.125 1 94.38 100 PHE B O 1
ATOM 2035 N N . MET B 1 101 ? 6.852 3.92 14.766 1 94.19 101 MET B N 1
ATOM 2036 C CA . MET B 1 101 ? 6.551 4.688 13.562 1 94.19 101 MET B CA 1
ATOM 2037 C C . MET B 1 101 ? 6.422 6.176 13.883 1 94.19 101 MET B C 1
ATOM 2039 O O . MET B 1 101 ? 6.965 7.016 13.164 1 94.19 101 MET B O 1
ATOM 2043 N N . ALA B 1 102 ? 5.73 6.496 14.945 1 93.25 102 ALA B N 1
ATOM 2044 C CA . ALA B 1 102 ? 5.562 7.887 15.367 1 93.25 102 ALA B CA 1
ATOM 2045 C C . ALA B 1 102 ? 6.91 8.523 15.688 1 93.25 102 ALA B C 1
ATOM 2047 O O . ALA B 1 102 ? 7.168 9.672 15.312 1 93.25 102 ALA B O 1
ATOM 2048 N N . ASN B 1 103 ? 7.742 7.762 16.359 1 92.38 103 ASN B N 1
ATOM 2049 C CA . ASN B 1 103 ? 9.07 8.258 16.719 1 92.38 103 ASN B CA 1
ATOM 2050 C C . ASN B 1 103 ? 9.922 8.508 15.477 1 92.38 103 ASN B C 1
ATOM 2052 O O . ASN B 1 103 ? 10.633 9.516 15.398 1 92.38 103 ASN B O 1
ATOM 2056 N N . GLU B 1 104 ? 9.852 7.586 14.562 1 92 104 GLU B N 1
ATOM 2057 C CA . GLU B 1 104 ? 10.609 7.727 13.32 1 92 104 GLU B CA 1
ATOM 2058 C C . GLU B 1 104 ? 10.195 8.984 12.562 1 92 104 GLU B C 1
ATOM 2060 O O . GLU B 1 104 ? 11.023 9.648 11.945 1 92 104 GLU B O 1
ATOM 2065 N N . LEU B 1 105 ? 8.93 9.281 12.641 1 91.94 105 LEU B N 1
ATOM 2066 C CA . LEU B 1 105 ? 8.391 10.422 11.914 1 91.94 105 LEU B CA 1
ATOM 2067 C C . LEU B 1 105 ? 8.492 11.703 12.742 1 91.94 105 LEU B C 1
ATOM 2069 O O . LEU B 1 105 ? 8.07 12.773 12.297 1 91.94 105 LEU B O 1
ATOM 2073 N N . LYS B 1 106 ? 8.961 11.586 13.992 1 89.19 106 LYS B N 1
ATOM 2074 C CA . LYS B 1 106 ? 9.172 12.711 14.891 1 89.19 106 LYS B CA 1
ATOM 2075 C C . LYS B 1 106 ? 7.867 13.461 15.148 1 89.19 106 LYS B C 1
ATOM 2077 O O . LYS B 1 106 ? 7.828 14.695 15.07 1 89.19 106 LYS B O 1
ATOM 2082 N N . VAL B 1 107 ? 6.836 12.648 15.375 1 90.69 107 VAL B N 1
ATOM 2083 C CA . VAL B 1 107 ? 5.543 13.25 15.672 1 90.69 107 VAL B CA 1
ATOM 2084 C C . VAL B 1 107 ? 5.105 12.867 17.078 1 90.69 107 VAL B C 1
ATOM 2086 O O . VAL B 1 107 ? 5.434 11.781 17.562 1 90.69 107 VAL B O 1
ATOM 2089 N N . VAL B 1 108 ? 4.418 13.812 17.672 1 89.06 108 VAL B N 1
ATOM 2090 C CA . VAL B 1 108 ? 3.781 13.578 18.969 1 89.06 108 VAL B CA 1
ATOM 2091 C C . VAL B 1 108 ? 2.266 13.547 18.797 1 89.06 108 VAL B C 1
ATOM 2093 O O . VAL B 1 108 ? 1.691 14.398 18.109 1 89.06 108 VAL B O 1
ATOM 2096 N N . GLU B 1 109 ? 1.738 12.562 19.344 1 87.69 109 GLU B N 1
ATOM 2097 C CA . GLU B 1 109 ? 0.306 12.359 19.141 1 87.69 109 GLU B CA 1
ATOM 2098 C C . GLU B 1 109 ? -0.455 12.477 20.453 1 87.69 109 GLU B C 1
ATOM 2100 O O . GLU B 1 109 ? 0.024 12.031 21.5 1 87.69 109 GLU B O 1
ATOM 2105 N N . ASP B 1 110 ? -1.59 13.094 20.359 1 85.75 110 ASP B N 1
ATOM 2106 C CA . ASP B 1 110 ? -2.514 13.062 21.484 1 85.75 110 ASP B CA 1
ATOM 2107 C C . ASP B 1 110 ? -3.33 11.773 21.484 1 85.75 110 ASP B C 1
ATOM 2109 O O . ASP B 1 110 ? -3.262 10.984 20.547 1 85.75 110 ASP B O 1
ATOM 2113 N N . PRO B 1 111 ? -4.004 11.531 22.609 1 84.69 111 PRO B N 1
ATOM 2114 C CA . PRO B 1 111 ? -4.75 10.281 22.719 1 84.69 111 PRO B CA 1
ATOM 2115 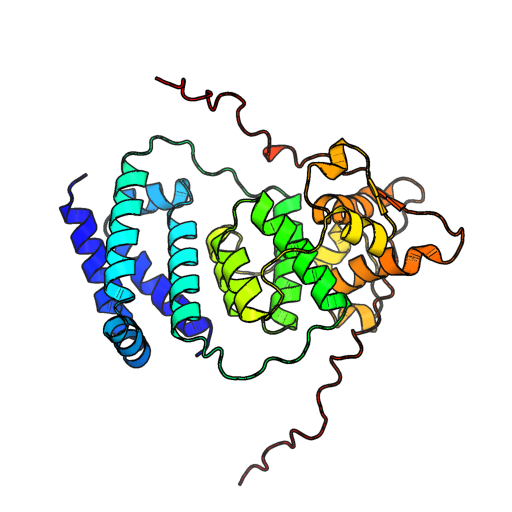C C . PRO B 1 111 ? -5.754 10.086 21.578 1 84.69 111 PRO B C 1
ATOM 2117 O O . PRO B 1 111 ? -5.922 8.977 21.078 1 84.69 111 PRO B O 1
ATOM 2120 N N . SER B 1 112 ? -6.371 11.109 21.125 1 84.06 112 SER B N 1
ATOM 2121 C CA . SER B 1 112 ? -7.336 11.008 20.031 1 84.06 112 SER B CA 1
ATOM 2122 C C . SER B 1 112 ? -6.648 10.648 18.719 1 84.06 112 SER B C 1
ATOM 2124 O O . SER B 1 112 ? -7.16 9.828 17.953 1 84.06 112 SER B O 1
ATOM 2126 N N . SER B 1 113 ? -5.523 11.203 18.562 1 85.94 113 SER B N 1
ATOM 2127 C CA . SER B 1 113 ? -4.758 10.945 17.359 1 85.94 113 SER B CA 1
ATOM 2128 C C . SER B 1 113 ? -4.172 9.539 17.359 1 85.94 113 SER B C 1
ATOM 2130 O O . SER B 1 113 ? -3.982 8.938 16.297 1 85.94 113 SER B O 1
ATOM 2132 N N . ARG B 1 114 ? -3.955 9.039 18.5 1 89.12 114 ARG B N 1
ATOM 2133 C CA . ARG B 1 114 ? -3.34 7.719 18.609 1 89.12 114 ARG B CA 1
ATOM 2134 C C . ARG B 1 114 ? -4.328 6.617 18.25 1 89.12 114 ARG B C 1
ATOM 2136 O O . ARG B 1 114 ? -3.928 5.504 17.906 1 89.12 114 ARG B O 1
ATOM 2143 N N . SER B 1 115 ? -5.574 6.973 18.297 1 90.88 115 SER B N 1
ATOM 2144 C CA . SER B 1 115 ? -6.609 5.965 18.094 1 90.88 115 SER B CA 1
ATOM 2145 C C . SER B 1 115 ? -6.906 5.781 16.609 1 90.88 115 SER B C 1
ATOM 2147 O O . SER B 1 115 ? -7.695 4.91 16.219 1 90.88 115 SER B O 1
ATOM 2149 N N . VAL B 1 116 ? -6.316 6.602 15.844 1 92.88 116 VAL B N 1
ATOM 2150 C CA . VAL B 1 116 ? -6.547 6.516 14.406 1 92.88 116 VAL B CA 1
ATOM 2151 C C . VAL B 1 116 ? -5.219 6.344 13.68 1 92.88 116 VAL B C 1
ATOM 2153 O O . VAL B 1 116 ? -4.152 6.605 14.242 1 92.88 116 VAL B O 1
ATOM 2156 N N . PRO B 1 117 ? -5.312 5.816 12.422 1 95.25 117 PRO B N 1
ATOM 2157 C CA . PRO B 1 117 ? -4.074 5.652 11.656 1 95.25 117 PRO B CA 1
ATOM 2158 C C . PRO B 1 117 ? -3.268 6.945 11.555 1 95.25 117 PRO B C 1
ATOM 2160 O O . PRO B 1 117 ? -3.844 8.031 11.445 1 95.25 117 PRO B O 1
ATOM 2163 N N . LEU B 1 118 ? -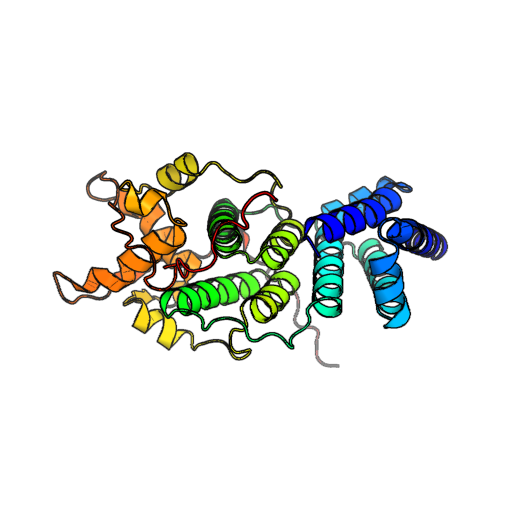1.939 6.754 11.562 1 94.19 118 LEU B N 1
ATOM 2164 C CA . LEU B 1 118 ? -1.023 7.891 11.5 1 94.19 118 LEU B CA 1
ATOM 2165 C C . LEU B 1 118 ? -1.26 8.711 10.234 1 94.19 118 LEU B C 1
ATOM 2167 O O . LEU B 1 118 ? -1.102 9.93 10.242 1 94.19 118 LEU B O 1
ATOM 2171 N N . LEU B 1 119 ? -1.697 8.07 9.211 1 95 119 LEU B N 1
ATOM 2172 C CA . LEU B 1 119 ? -1.898 8.75 7.941 1 95 119 LEU B CA 1
ATOM 2173 C C . LEU B 1 119 ? -2.939 9.859 8.07 1 95 119 LEU B C 1
ATOM 2175 O O . LEU B 1 119 ? -2.859 10.875 7.387 1 95 119 LEU B O 1
ATOM 2179 N N . TYR B 1 120 ? -3.898 9.609 8.977 1 93.81 120 TYR B N 1
ATOM 2180 C CA . TYR B 1 120 ? -4.891 10.656 9.18 1 93.81 120 TYR B CA 1
ATOM 2181 C C . TYR B 1 120 ? -4.246 11.906 9.781 1 93.81 120 TYR B C 1
ATOM 2183 O O . TYR B 1 120 ? -4.559 13.023 9.375 1 93.81 120 TYR B O 1
ATOM 2191 N N . GLY B 1 121 ? -3.439 11.695 10.773 1 90.5 121 GLY B N 1
ATOM 2192 C CA . GLY B 1 121 ? -2.748 12.812 11.383 1 90.5 121 GLY B CA 1
ATOM 2193 C C . GLY B 1 121 ? -1.837 13.555 10.422 1 90.5 121 GLY B C 1
ATOM 2194 O O . GLY B 1 121 ? -1.799 14.789 10.422 1 90.5 121 GLY B O 1
ATOM 2195 N N . LEU B 1 122 ? -1.126 12.82 9.648 1 90.44 122 LEU B N 1
ATOM 2196 C CA . LEU B 1 122 ? -0.222 13.414 8.672 1 90.44 122 LEU B CA 1
ATOM 2197 C C . LEU B 1 122 ? -0.993 14.258 7.656 1 90.44 122 LEU B C 1
ATOM 2199 O O . LEU B 1 122 ? -0.597 15.383 7.348 1 90.44 122 LEU B O 1
ATOM 2203 N N . LEU B 1 123 ? -2.053 13.703 7.195 1 91.31 123 LEU B N 1
ATOM 2204 C CA . LEU B 1 123 ? -2.896 14.406 6.234 1 91.31 123 LEU B CA 1
ATOM 2205 C C . LEU B 1 123 ? -3.482 15.672 6.852 1 91.31 123 LEU B C 1
ATOM 2207 O O . LEU B 1 123 ? -3.477 16.734 6.223 1 91.31 123 LEU B O 1
ATOM 2211 N N . SER B 1 124 ? -3.982 15.539 8.055 1 88.75 124 SER B N 1
ATOM 2212 C CA . SER B 1 124 ? -4.629 16.656 8.75 1 88.75 124 SER B CA 1
ATOM 2213 C C . SER B 1 124 ? -3.668 17.812 8.93 1 88.75 124 SER B C 1
ATOM 2215 O O . SER B 1 124 ? -4.078 18.984 8.883 1 88.75 124 SER B O 1
ATOM 2217 N N . HIS B 1 125 ? -2.473 17.5 9.195 1 86.19 125 HIS B N 1
ATOM 2218 C CA . HIS B 1 125 ? -1.455 18.531 9.344 1 86.19 125 HIS B CA 1
ATOM 2219 C C . HIS B 1 125 ? -1.386 19.422 8.109 1 86.19 125 HIS B C 1
ATOM 2221 O O . HIS B 1 125 ? -1.306 20.641 8.219 1 86.19 125 HIS B O 1
ATOM 2227 N N . PHE B 1 126 ? -1.43 18.891 7.012 1 86.62 126 PHE B N 1
ATOM 2228 C CA . PHE B 1 126 ? -1.306 19.641 5.77 1 86.62 126 PHE B CA 1
ATOM 2229 C C . PHE B 1 126 ? -2.623 20.312 5.41 1 86.62 126 PHE B C 1
ATOM 2231 O O . PHE B 1 126 ? -2.633 21.422 4.875 1 86.62 126 PHE B O 1
ATOM 2238 N N . LEU B 1 127 ? -3.689 19.672 5.723 1 86.62 127 LEU B N 1
ATOM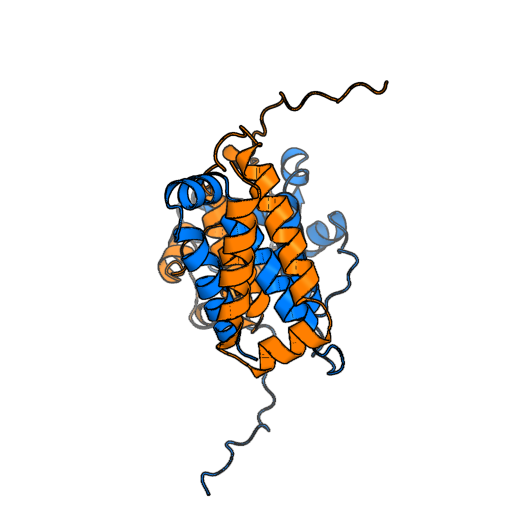 2239 C CA . LEU B 1 127 ? -4.996 20.234 5.41 1 86.62 127 LEU B CA 1
ATOM 2240 C C . LEU B 1 127 ? -5.277 21.469 6.277 1 86.62 127 LEU B C 1
ATOM 2242 O O . LEU B 1 127 ? -5.973 22.391 5.848 1 86.62 127 LEU B O 1
ATOM 2246 N N . ASN B 1 128 ? -4.734 21.469 7.426 1 81.06 128 ASN B N 1
ATOM 2247 C CA . ASN B 1 128 ? -5.031 22.531 8.375 1 81.06 128 ASN B CA 1
ATOM 2248 C C . ASN B 1 128 ? -3.881 23.531 8.461 1 81.06 128 ASN B C 1
ATOM 2250 O O . ASN B 1 128 ? -3.973 24.531 9.188 1 81.06 128 ASN B O 1
ATOM 2254 N N . SER B 1 129 ? -2.764 23.188 8.039 1 72.06 129 SER B N 1
ATOM 2255 C CA . SER B 1 129 ? -1.614 24.094 8.141 1 72.06 129 SER B CA 1
ATOM 2256 C C . SER B 1 129 ? -1.936 25.469 7.582 1 72.06 129 SER B C 1
ATOM 2258 O O . SER B 1 129 ? -1.16 26.406 7.758 1 72.06 129 SER B O 1
ATOM 2260 N N . SER B 1 130 ? -3.002 25.656 6.746 1 60.19 130 SER B N 1
ATOM 2261 C CA . SER B 1 130 ? -3.27 27.031 6.32 1 60.19 130 SER B CA 1
ATOM 2262 C C . SER B 1 130 ? -3.559 27.938 7.512 1 60.19 130 SER B C 1
ATOM 2264 O O . SER B 1 130 ? -3.918 29.109 7.34 1 60.19 130 SER B O 1
ATOM 2266 N N . GLY B 1 131 ? -3.764 27.406 8.617 1 48.94 131 GLY B N 1
ATOM 2267 C CA . GLY B 1 131 ? -4.145 28.406 9.609 1 48.94 131 GLY B CA 1
ATOM 2268 C C . GLY B 1 131 ? -3.234 29.625 9.609 1 48.94 131 GLY B C 1
ATOM 2269 O O . GLY B 1 131 ? -3.705 30.766 9.477 1 48.94 131 GLY B O 1
ATOM 2270 N N . ASP B 1 132 ? -2.117 29.578 10.344 1 50.31 132 ASP B N 1
ATOM 2271 C CA . ASP B 1 132 ? -1.654 30.938 10.633 1 50.31 132 ASP B CA 1
ATOM 2272 C C . ASP B 1 132 ? -1.331 31.688 9.352 1 50.31 132 ASP B C 1
ATOM 2274 O O . ASP B 1 132 ? -1.741 32.844 9.188 1 50.31 132 ASP B O 1
ATOM 2278 N N . SER B 1 133 ? -0.221 31.594 8.727 1 50.34 133 SER B N 1
ATOM 2279 C CA . SER B 1 133 ? 0.233 32.594 7.773 1 50.34 133 SER B CA 1
ATOM 2280 C C . SER B 1 133 ? -0.242 32.281 6.359 1 50.34 133 SER B C 1
ATOM 2282 O O . SER B 1 133 ? 0.183 32.906 5.395 1 50.34 133 SER B O 1
ATOM 2284 N N . GLY B 1 134 ? -1.464 31.75 6.059 1 57.38 134 GLY B N 1
ATOM 2285 C CA . GLY B 1 134 ? -2.057 31.609 4.738 1 57.38 134 GLY B CA 1
ATOM 2286 C C . GLY B 1 134 ? -1.137 30.938 3.74 1 57.38 134 GLY B C 1
ATOM 2287 O O . GLY B 1 134 ? -1.359 31.016 2.531 1 57.38 134 GLY B O 1
ATOM 2288 N N . GLY B 1 135 ? 0.061 30.375 4.07 1 65.5 135 GLY B N 1
ATOM 2289 C CA . GLY B 1 135 ? 1.057 30 3.082 1 65.5 135 GLY B CA 1
ATOM 2290 C C . GLY B 1 135 ? 1.112 28.5 2.838 1 65.5 135 GLY B C 1
ATOM 2291 O O . GLY B 1 135 ? 0.697 27.703 3.689 1 65.5 135 GLY B O 1
ATOM 2292 N N . LYS B 1 136 ? 1.151 28.094 1.595 1 74.88 136 LYS B N 1
ATOM 2293 C CA . LYS B 1 136 ? 1.366 26.703 1.159 1 74.88 136 LYS B CA 1
ATOM 2294 C C . LYS B 1 136 ? 2.674 26.156 1.716 1 74.88 136 LYS B C 1
ATOM 2296 O O . LYS B 1 136 ? 3.629 26.906 1.937 1 74.88 136 LYS B O 1
ATOM 2301 N N . LEU B 1 137 ? 2.635 24.828 2.104 1 81.19 137 LEU B N 1
ATOM 2302 C CA . LEU B 1 137 ? 3.854 24.156 2.537 1 81.19 137 LEU B CA 1
ATOM 2303 C C . LEU B 1 137 ? 4.676 23.688 1.338 1 81.19 137 LEU B C 1
ATOM 2305 O O . LEU B 1 137 ? 4.121 23.172 0.363 1 81.19 137 LEU B O 1
ATOM 2309 N N . PHE B 1 138 ? 5.957 23.984 1.329 1 76.31 138 PHE B N 1
ATOM 2310 C CA . PHE B 1 138 ? 6.848 23.547 0.256 1 76.31 138 PHE B CA 1
ATOM 2311 C C . PHE B 1 138 ? 7.387 22.156 0.528 1 76.31 138 PHE B C 1
ATOM 2313 O O . PHE B 1 138 ? 7.977 21.906 1.581 1 76.31 138 PHE B O 1
ATOM 2320 N N . LEU B 1 139 ? 7.055 21.219 -0.339 1 76 139 LEU B N 1
ATOM 2321 C CA . LEU B 1 139 ? 7.574 19.859 -0.216 1 76 139 LEU B CA 1
ATOM 2322 C C . LEU B 1 139 ? 8.891 19.719 -0.968 1 76 139 LEU B C 1
ATOM 2324 O O . LEU B 1 139 ? 8.984 20.062 -2.145 1 76 139 LEU B O 1
ATOM 2328 N N . ARG B 1 140 ? 9.93 19.516 -0.223 1 63.28 140 ARG B N 1
ATOM 2329 C CA . ARG B 1 140 ? 11.227 19.25 -0.833 1 63.28 140 ARG B CA 1
ATOM 2330 C C . ARG B 1 140 ? 11.5 17.75 -0.898 1 63.28 140 ARG B C 1
ATOM 2332 O O . ARG B 1 140 ? 11.812 17.125 0.117 1 63.28 140 ARG B O 1
ATOM 2339 N N . SER B 1 141 ? 10.789 16.906 -1.663 1 61.44 141 SER B N 1
ATOM 2340 C CA . SER B 1 141 ? 10.961 15.453 -1.585 1 61.44 141 SER B CA 1
ATOM 2341 C C . SER B 1 141 ? 12.055 14.977 -2.531 1 61.44 141 SER B C 1
ATOM 2343 O O . SER B 1 141 ? 12.141 15.438 -3.67 1 61.44 141 SER B O 1
ATOM 2345 N N . SER B 1 142 ? 13.32 14.523 -2.025 1 53.56 142 SER B N 1
ATOM 2346 C CA . SER B 1 142 ? 14.25 13.789 -2.875 1 53.56 142 SER B CA 1
ATOM 2347 C C . SER B 1 142 ? 13.75 12.375 -3.156 1 53.56 142 SER B C 1
ATOM 2349 O O . SER B 1 142 ? 13.023 11.797 -2.344 1 53.56 142 SER B O 1
ATOM 2351 N N . ALA B 1 143 ? 13.82 11.992 -4.535 1 52.88 143 ALA B N 1
ATOM 2352 C CA . ALA B 1 143 ? 13.492 10.625 -4.934 1 52.88 143 ALA B CA 1
ATOM 2353 C C . ALA B 1 143 ? 14.242 9.609 -4.078 1 52.88 143 ALA B C 1
ATOM 2355 O O . ALA B 1 143 ? 15.375 9.859 -3.652 1 52.88 143 ALA B O 1
ATOM 2356 N N . PRO B 1 144 ? 13.438 8.656 -3.506 1 52.56 144 PRO B N 1
ATOM 2357 C CA . PRO B 1 144 ? 14.195 7.645 -2.762 1 52.56 144 PRO B CA 1
ATOM 2358 C C . PRO B 1 144 ? 15.344 7.047 -3.576 1 52.56 144 PRO B C 1
ATOM 2360 O O . PRO B 1 144 ? 15.234 6.914 -4.797 1 52.56 144 PRO B O 1
ATOM 2363 N N . ALA B 1 145 ? 16.578 7.16 -3.109 1 43.97 145 ALA B N 1
ATOM 2364 C CA . ALA B 1 145 ? 17.812 6.668 -3.725 1 43.97 145 ALA B CA 1
ATOM 2365 C C . ALA B 1 145 ? 17.547 5.387 -4.516 1 43.97 145 ALA B C 1
ATOM 2367 O O . ALA B 1 145 ? 18.25 5.102 -5.488 1 43.97 145 ALA B O 1
ATOM 2368 N N . THR B 1 146 ? 16.969 4.449 -4.004 1 45.62 146 THR B N 1
ATOM 2369 C CA . THR B 1 146 ? 17 3.127 -4.625 1 45.62 146 THR B CA 1
ATOM 2370 C C . THR B 1 146 ? 16.188 3.127 -5.918 1 45.62 146 THR B C 1
ATOM 2372 O O . THR B 1 146 ? 16.156 2.125 -6.637 1 45.62 146 THR B O 1
ATOM 2375 N N . MET B 1 147 ? 15.469 4.113 -6.117 1 45.34 147 MET B N 1
ATOM 2376 C CA . MET B 1 147 ? 14.711 4.07 -7.363 1 45.34 147 MET B CA 1
ATOM 2377 C C . MET B 1 147 ? 15.586 4.473 -8.547 1 45.34 147 MET B C 1
ATOM 2379 O O . MET B 1 147 ? 15.07 4.75 -9.633 1 45.34 147 MET B O 1
ATOM 2383 N N . THR B 1 148 ? 16.844 4.676 -8.406 1 36.38 148 THR B N 1
ATOM 2384 C CA . THR B 1 148 ? 17.609 4.836 -9.625 1 36.38 148 THR B CA 1
ATOM 2385 C C . THR B 1 148 ? 17.484 3.602 -10.516 1 36.38 148 THR B C 1
ATOM 2387 O O . THR B 1 148 ? 18 2.531 -10.18 1 36.38 148 THR B O 1
ATOM 2390 N N . ARG B 1 149 ? 16.453 3.482 -11.008 1 36.91 149 ARG B N 1
ATOM 2391 C CA . ARG B 1 149 ? 16.391 2.541 -12.117 1 36.91 149 ARG B CA 1
ATOM 2392 C C . ARG B 1 149 ? 17.641 2.625 -12.984 1 36.91 149 ARG B C 1
ATOM 2394 O O . ARG B 1 149 ? 18.203 3.707 -13.164 1 36.91 149 ARG B O 1
ATOM 2401 N N . ASP B 1 150 ? 18.297 1.569 -13.227 1 33.34 150 ASP B N 1
ATOM 2402 C CA . ASP B 1 150 ? 19.391 1.479 -14.195 1 33.34 150 ASP B CA 1
ATOM 2403 C C . ASP B 1 150 ? 19.016 2.18 -15.508 1 33.34 150 ASP B C 1
ATOM 2405 O O . ASP B 1 150 ? 17.938 1.939 -16.062 1 33.34 150 ASP B O 1
ATOM 2409 N N . PRO B 1 151 ? 19.578 3.297 -15.93 1 36.47 151 PRO B N 1
ATOM 2410 C CA . PRO B 1 151 ? 19.469 3.855 -17.281 1 36.47 151 PRO B CA 1
ATOM 2411 C C . PRO B 1 151 ? 19.5 2.783 -18.359 1 36.47 151 PRO B C 1
ATOM 2413 O O . PRO B 1 151 ? 19.438 3.104 -19.562 1 36.47 151 PRO B O 1
ATOM 2416 N N . ASN B 1 152 ? 20.047 1.636 -18.125 1 31.19 152 ASN B N 1
ATOM 2417 C CA . ASN B 1 152 ? 20.375 0.726 -19.219 1 31.19 152 ASN B CA 1
ATOM 2418 C C . ASN B 1 152 ? 19.125 0.093 -19.812 1 31.19 152 ASN B C 1
ATOM 2420 O O . ASN B 1 152 ? 19.203 -0.871 -20.578 1 31.19 152 ASN B O 1
ATOM 2424 N N . THR B 1 153 ? 17.969 0.3 -19.281 1 35.56 153 THR B N 1
ATOM 2425 C CA . THR B 1 153 ? 16.938 -0.318 -20.109 1 35.56 153 THR B CA 1
ATOM 2426 C C . THR B 1 153 ? 16.766 0.457 -21.422 1 35.56 153 THR B C 1
ATOM 2428 O O . THR B 1 153 ? 16.422 1.641 -21.406 1 35.56 153 THR B O 1
ATOM 2431 N N . LEU B 1 154 ? 17.516 0.067 -22.438 1 33.47 154 LEU B N 1
ATOM 2432 C CA . LEU B 1 154 ? 17.688 0.381 -23.844 1 33.47 154 LEU B CA 1
ATOM 2433 C C . LEU B 1 154 ? 16.344 0.544 -24.547 1 33.47 154 LEU B C 1
ATOM 2435 O O . LEU B 1 154 ? 15.398 -0.199 -24.25 1 33.47 154 LEU B O 1
ATOM 2439 N N . PRO B 1 155 ? 16.031 1.633 -25.141 1 35.97 155 PRO B N 1
ATOM 2440 C CA . PRO B 1 155 ? 14.945 1.791 -26.109 1 35.97 155 PRO B CA 1
ATOM 2441 C C . PRO B 1 155 ? 14.922 0.676 -27.141 1 35.97 155 PRO B C 1
ATOM 2443 O O . PRO B 1 155 ? 15.961 0.317 -27.703 1 35.97 155 PRO B O 1
ATOM 2446 N N . VAL B 1 156 ? 14.227 -0.41 -27.031 1 35.31 156 VAL B N 1
ATOM 2447 C CA . VAL B 1 156 ? 14.156 -1.364 -28.125 1 35.31 156 VAL B CA 1
ATOM 2448 C C . VAL B 1 156 ? 13.898 -0.622 -29.438 1 35.31 156 VAL B C 1
ATOM 2450 O O . VAL B 1 156 ? 12.977 0.194 -29.531 1 35.31 156 VAL B O 1
ATOM 2453 N N . PRO B 1 157 ? 14.844 -0.563 -30.297 1 28.86 157 PRO B N 1
ATOM 2454 C CA . PRO B 1 157 ? 14.758 0.012 -31.641 1 28.86 157 PRO B CA 1
ATOM 2455 C C . PRO B 1 157 ? 13.531 -0.477 -32.406 1 28.86 157 PRO B C 1
ATOM 2457 O O . PRO B 1 157 ? 13.078 -1.607 -32.219 1 28.86 157 PRO B O 1
ATOM 2460 N N . GLU B 1 158 ? 12.633 0.407 -32.781 1 32.56 158 GLU B N 1
ATOM 2461 C CA . GLU B 1 158 ? 11.68 0.145 -33.844 1 32.56 158 GLU B CA 1
ATOM 2462 C C . GLU B 1 158 ? 12.344 -0.571 -35.031 1 32.56 158 GLU B C 1
ATOM 2464 O O . GLU B 1 158 ? 13.344 -0.089 -35.562 1 32.56 158 GLU B O 1
ATOM 2469 N N . SER B 1 159 ? 12.18 -1.927 -35.219 1 24.16 159 SER B N 1
ATOM 2470 C CA . SER B 1 159 ? 12.438 -2.385 -36.562 1 24.16 159 SER B CA 1
ATOM 2471 C C . SER B 1 159 ? 11.516 -1.701 -37.562 1 24.16 159 SER B C 1
ATOM 2473 O O . SER B 1 159 ? 10.359 -1.408 -37.25 1 24.16 159 SER B O 1
#

InterPro domains:
  IPR006594 LIS1 homology motif [PS50896] (61-93)
  IPR006594 LIS1 homology motif [SM00667] (61-93)
  IPR018993 FGFR1 oncogene partner (FOP), N-terminal dimerisation domain [PF09398] (62-125)

Foldseek 3Di:
DDLVVLVVVLCVVLVVVCVPVVSSVVCVVVCNSVVVSLVSSLVVCVVPDDLPDDDDDADPVRLLVLLLVLQQCVVVVVVSVNVSSCSVRVDDPDHDDPVVSCVVVPHDDDPVCSVGRVVVVVVVCQVPVCPDPNDHDDDPDDDDVPPPDDPPPDDPPDD/DDLVVLVVVLCVVLVVVCVPVVVSVVCVVVVNSVVVSVVSSVVVVVVVVDPDDDDDAQDPVRLLVLLLVLQQCVVVVVVVVSVVSCVVNVDDPDHDDPVVSCVVVVHDDDPVCSVGRVVVVVVVCQVPVCPDPNDHDDDPDDDDVVPPDDPPPDDPDDD

Radius of gyration: 21.73 Å; Cα contacts (8 Å, |Δi|>4): 348; chains: 2; bounding box: 51×63×60 Å

Nearest PDB structures (foldseek):
  2d68-assembly1_B  TM=8.190E-01  e=1.073E-02  Homo sapiens
  1uuj-assembly2_D  TM=4.330E-01  e=1.430E+00  Mus musculus
  2d68-assembly1_B  TM=8.165E-01  e=2.624E-02  Homo sapiens
  8pqz-assembly1_E  TM=5.088E-01  e=2.529E+00  Homo sapiens

Solvent-accessible surface area (backbone atoms only — not comparable to full-atom values): 17963 Å² total; per-residue (Å²): 135,60,57,61,59,50,46,53,41,44,48,48,29,48,58,45,43,43,79,38,56,68,54,37,50,51,32,49,47,46,41,48,46,27,45,50,44,11,44,50,44,37,52,52,46,60,70,64,56,64,81,78,63,86,70,74,80,71,49,69,67,54,48,52,50,50,46,43,48,40,46,40,25,56,74,71,66,34,57,47,27,40,54,34,40,38,63,73,62,65,49,73,87,68,74,76,53,67,68,55,53,34,55,68,38,36,42,41,66,44,76,65,25,64,75,41,43,63,55,53,22,60,51,39,50,40,57,51,52,44,60,80,80,70,53,66,44,74,35,75,21,77,74,69,77,81,69,65,66,71,77,75,76,61,78,75,73,83,127,135,61,70,61,61,45,48,54,35,43,49,48,19,58,58,50,35,53,79,44,50,68,56,38,50,52,33,48,74,67,46,48,47,62,52,50,40,54,48,52,41,52,50,53,54,47,51,73,67,45,83,66,73,58,52,76,75,78,47,70,68,54,48,52,51,49,48,42,47,40,45,40,25,56,74,71,65,34,49,58,27,39,52,16,39,40,30,49,66,64,51,72,87,68,75,75,54,68,66,56,52,34,57,66,36,38,44,41,65,45,76,67,27,64,75,42,41,64,56,52,23,59,50,38,48,39,58,51,53,45,60,80,81,71,54,65,44,74,34,77,22,76,73,67,74,82,66,64,65,71,82,72,74,67,79,77,74,82,127

Sequence (318 aa):
MSPQVAEVFNDTVFNHLSSVPALRESLESRGVLGQLKAQIRAEVFNALDDQSEPRPALSHDNLLINELVRDYLEFNKYRYTASVLTAESGQPEVPLDRQFMANELKVVEDPSSRSVPLLYGLLSHFLNSSGDSGGKLFLRSSAPATMTRDPNTLPVPESMSPQVAEVFNDTVFNHLSSVPALRESLESRGVLGQLKAQIRAEVFNALDDQSEPRPALSHDNLLINELVRDYLEFNKYRYTASVLTAESGQPEVPLDRQFMANELKVVEDPSSRSVPLLYGLLSHFLNSSGDSGGKLFLRSSAPATMTRDPNTLPVPES